Protein AF-A0A3R6X4M2-F1 (afdb_monomer)

pLDDT: mean 73.92, std 13.56, range [37.41, 92.0]

Solvent-accessible surface area (backbone atoms only — not comparable to full-atom values): 15164 Å² total; per-residue (Å²): 137,68,66,73,56,53,58,50,52,49,52,46,51,50,44,23,50,54,51,33,50,50,60,32,64,23,65,35,84,37,98,86,75,46,86,42,27,48,46,57,49,64,73,72,51,51,51,75,58,37,54,76,55,44,67,79,44,13,42,59,46,51,60,55,40,58,63,68,33,65,66,47,49,34,45,44,35,41,65,44,25,51,63,44,48,51,55,46,40,56,55,73,70,41,101,51,70,54,88,79,46,57,76,66,56,39,51,51,53,51,51,50,51,52,51,50,33,52,50,49,33,50,47,38,52,46,52,21,51,52,51,43,49,51,59,46,60,73,49,33,46,62,58,29,92,90,74,81,40,75,47,65,71,67,61,56,52,53,53,50,50,51,44,50,49,34,44,42,52,42,49,50,41,44,32,51,52,24,52,52,41,28,72,73,69,73,34,66,66,60,15,37,48,48,57,21,48,52,37,43,50,46,51,50,55,47,54,53,48,55,55,51,46,46,71,73,58,46,93,65,79,68,74,79,71,62,66,67,52,69,74,27,62,60,48,54,46,54,61,40,71,68,41,22,72,63,68,73,46,58,54,68,59,52,52,53,53,50,50,53,52,40,53,51,48,54,50,49,50,54,55,42,63,57,48,67,73,75,110

Nearest PDB structures (foldseek):
  7o0y-assembly1_E  TM=5.246E-01  e=3.239E-02  Stutzerimonas stutzeri ATCC 14405 = CCUG 16156
  7o17-assembly1_E  TM=6.533E-01  e=1.187E-01  Stutzerimonas stutzeri ATCC 14405 = CCUG 16156
  8wd6-assembly1_B  TM=4.009E-01  e=1.456E+00  Arabidopsis thaliana

Foldseek 3Di:
DPPVVVVLVVLLVVLLVVLLVLLQQQWAQDPVRDTGGNVVCLVPDFLVVLVVVAPSQALVVSLVSSLVSLVNLLCLLVSLAQVLLVLCLCPPVDPDDLLPDDLVSNLVVLVVSLCVSLVSNLSSLLVSLVVSSVSSPVGHAQADPPPRDRDDVVVVVVSSVVLSLLSSLLSLVSNLQLLVQCVVPVDNVCSRNVSSVLLNVLVVVVVVVVVVQCVPPPPDDDLPVCPSNLVRSSNSSVDDVVNCVNNVDDNVVVSVVSVVVSVVSSVVSSVVSSVVSVD

Structure (mmCIF, N/CA/C/O backbone):
data_AF-A0A3R6X4M2-F1
#
_entry.id   AF-A0A3R6X4M2-F1
#
loop_
_atom_site.group_PDB
_atom_site.id
_atom_site.type_symbol
_atom_site.label_atom_id
_atom_site.label_alt_id
_atom_site.label_comp_id
_atom_site.label_asym_id
_atom_site.label_entity_id
_atom_site.label_seq_id
_atom_site.pdbx_PDB_ins_code
_atom_site.Cartn_x
_atom_site.Cartn_y
_atom_site.Cartn_z
_atom_site.occupancy
_atom_site.B_iso_or_equiv
_atom_site.auth_seq_id
_atom_site.auth_comp_id
_atom_site.auth_asym_id
_atom_site.auth_atom_id
_atom_site.pdbx_PDB_model_num
ATOM 1 N N . MET A 1 1 ? 2.946 -12.072 29.903 1.00 40.88 1 MET A N 1
ATOM 2 C CA . MET A 1 1 ? 3.132 -10.900 29.010 1.00 40.88 1 MET A CA 1
ATOM 3 C C . MET A 1 1 ? 4.163 -11.068 27.870 1.00 40.88 1 MET A C 1
ATOM 5 O O . MET A 1 1 ? 4.306 -10.125 27.111 1.00 40.88 1 MET A O 1
ATOM 9 N N . LYS A 1 2 ? 4.823 -12.225 27.642 1.00 46.41 2 LYS A N 1
ATOM 10 C CA . LYS A 1 2 ? 5.797 -12.388 26.524 1.00 46.41 2 LYS A CA 1
ATOM 11 C C . LYS A 1 2 ? 5.253 -13.035 25.229 1.00 46.41 2 LYS A C 1
ATOM 13 O O . LYS A 1 2 ? 5.782 -12.756 24.164 1.00 46.41 2 LYS A O 1
ATOM 18 N N . LYS A 1 3 ? 4.182 -13.840 25.292 1.00 45.72 3 LYS A N 1
ATOM 19 C CA . LYS A 1 3 ? 3.651 -14.602 24.134 1.00 45.72 3 LYS A CA 1
ATOM 20 C C . LYS A 1 3 ? 2.986 -13.725 23.058 1.00 45.72 3 LYS A C 1
ATOM 22 O O . LYS A 1 3 ? 3.302 -13.858 21.884 1.00 45.72 3 LYS A O 1
ATOM 27 N N . ILE A 1 4 ? 2.177 -12.749 23.485 1.00 50.34 4 ILE A N 1
ATOM 28 C CA . ILE A 1 4 ? 1.448 -11.816 22.600 1.00 50.34 4 ILE A CA 1
ATOM 29 C C . ILE A 1 4 ? 2.399 -10.981 21.726 1.00 50.34 4 ILE A C 1
ATOM 31 O O . ILE A 1 4 ? 2.019 -10.557 20.643 1.00 50.34 4 ILE A O 1
ATOM 35 N N . ASN A 1 5 ? 3.638 -10.730 22.164 1.00 66.06 5 ASN A N 1
ATOM 36 C CA . ASN A 1 5 ? 4.578 -9.932 21.372 1.00 66.06 5 ASN A CA 1
ATOM 37 C C . ASN A 1 5 ? 5.186 -10.742 20.215 1.00 66.06 5 ASN A C 1
ATOM 39 O O . ASN A 1 5 ? 5.396 -10.202 19.139 1.00 66.06 5 ASN A O 1
ATOM 43 N N . ILE A 1 6 ? 5.400 -12.047 20.415 1.00 74.38 6 ILE A N 1
ATOM 44 C CA . ILE A 1 6 ? 6.006 -12.934 19.413 1.00 74.38 6 ILE A CA 1
ATOM 45 C C . ILE A 1 6 ? 5.049 -13.155 18.237 1.00 74.38 6 ILE A C 1
ATOM 47 O O . ILE A 1 6 ? 5.461 -13.033 17.089 1.00 74.38 6 ILE A O 1
ATOM 51 N N . GLU A 1 7 ? 3.768 -13.411 18.509 1.00 71.62 7 GLU A N 1
ATOM 52 C CA . GLU A 1 7 ? 2.746 -13.616 17.469 1.00 71.62 7 GLU A CA 1
ATOM 53 C C . GLU A 1 7 ? 2.553 -12.361 16.606 1.00 71.62 7 GLU A C 1
ATOM 55 O O . GLU A 1 7 ? 2.474 -12.446 15.381 1.00 71.62 7 GLU A O 1
ATOM 60 N N . LYS A 1 8 ? 2.567 -11.177 17.230 1.00 75.19 8 LYS A N 1
ATOM 61 C CA . LYS A 1 8 ? 2.500 -9.890 16.524 1.00 75.19 8 LYS A CA 1
ATOM 62 C C . LYS A 1 8 ? 3.709 -9.667 15.629 1.00 75.19 8 LYS A C 1
ATOM 64 O O . LYS A 1 8 ? 3.543 -9.326 14.462 1.00 75.19 8 LYS A O 1
ATOM 69 N N . THR A 1 9 ? 4.914 -9.870 16.157 1.00 81.06 9 THR A N 1
ATOM 70 C CA . THR A 1 9 ? 6.148 -9.740 15.375 1.00 81.06 9 THR A CA 1
ATOM 71 C C . THR A 1 9 ? 6.173 -10.736 14.219 1.00 81.06 9 THR A C 1
ATOM 73 O O . THR A 1 9 ? 6.523 -10.355 13.107 1.00 81.06 9 THR A O 1
ATOM 76 N N . LEU A 1 10 ? 5.738 -11.977 14.441 1.00 85.00 10 LEU A N 1
ATOM 77 C CA . LEU A 1 10 ? 5.653 -12.989 13.391 1.00 85.00 10 LEU A CA 1
ATOM 78 C C . LEU A 1 10 ? 4.684 -12.568 12.277 1.00 85.00 10 LEU A C 1
ATOM 80 O O . LEU A 1 10 ? 5.036 -12.647 11.106 1.00 85.00 10 LEU A O 1
ATOM 84 N N . MET A 1 11 ? 3.500 -12.062 12.627 1.00 82.12 11 MET A N 1
ATOM 85 C CA . MET A 1 11 ? 2.530 -11.574 11.642 1.00 82.12 11 MET A CA 1
ATOM 86 C C . MET A 1 11 ? 3.041 -10.353 10.872 1.00 82.12 11 MET A C 1
ATOM 88 O O . MET A 1 11 ? 2.787 -10.244 9.679 1.00 82.12 11 MET A O 1
ATOM 92 N N . ILE A 1 12 ? 3.790 -9.451 11.516 1.00 85.25 12 ILE A N 1
ATOM 93 C CA . ILE A 1 12 ? 4.485 -8.355 10.820 1.00 85.25 12 ILE A CA 1
ATOM 94 C C . ILE A 1 12 ? 5.478 -8.928 9.802 1.00 85.25 12 ILE A C 1
ATOM 96 O O . ILE A 1 12 ? 5.454 -8.524 8.645 1.00 85.25 12 ILE A O 1
ATOM 100 N N . LEU A 1 13 ? 6.321 -9.883 10.206 1.00 88.19 13 LEU A N 1
ATOM 101 C CA . LEU A 1 13 ? 7.341 -10.472 9.333 1.00 88.19 13 LEU A CA 1
ATOM 102 C C . LEU A 1 13 ? 6.736 -11.232 8.149 1.00 88.19 13 LEU A C 1
ATOM 104 O O . LEU A 1 13 ? 7.224 -11.090 7.032 1.00 88.19 13 LEU A O 1
ATOM 108 N N . ILE A 1 14 ? 5.664 -11.997 8.370 1.00 89.00 14 ILE A N 1
ATOM 109 C CA . ILE A 1 14 ? 4.952 -12.709 7.299 1.00 89.00 14 ILE A CA 1
ATOM 110 C C . ILE A 1 14 ? 4.330 -11.710 6.320 1.00 89.00 14 ILE A C 1
ATOM 112 O O . ILE A 1 14 ? 4.485 -11.879 5.113 1.00 89.00 14 ILE A O 1
ATOM 116 N N . SER A 1 15 ? 3.683 -10.650 6.816 1.00 89.31 15 SER A N 1
ATOM 117 C CA . SER A 1 15 ? 3.126 -9.592 5.965 1.00 89.31 15 SER A CA 1
ATOM 118 C C . SER A 1 15 ? 4.209 -8.881 5.158 1.00 89.31 15 SER A C 1
ATOM 120 O O . SER A 1 15 ? 4.014 -8.641 3.970 1.00 89.31 15 SER A O 1
ATOM 122 N N . ILE A 1 16 ? 5.364 -8.601 5.772 1.00 89.56 16 ILE A N 1
ATOM 123 C CA . ILE A 1 16 ? 6.515 -8.008 5.084 1.00 89.56 16 ILE A CA 1
ATOM 124 C C . ILE A 1 16 ? 7.030 -8.940 3.986 1.00 89.56 16 ILE A C 1
ATOM 126 O O . ILE A 1 16 ? 7.215 -8.513 2.850 1.00 89.56 16 ILE A O 1
ATOM 130 N N . ALA A 1 17 ? 7.229 -10.223 4.297 1.00 90.12 17 ALA A N 1
ATOM 131 C CA . ALA A 1 17 ? 7.697 -11.202 3.324 1.00 90.12 17 ALA A CA 1
ATOM 132 C C . ALA A 1 17 ? 6.710 -11.353 2.159 1.00 90.12 17 ALA A C 1
ATOM 134 O O . ALA A 1 17 ? 7.123 -11.314 1.004 1.00 90.12 17 ALA A O 1
ATOM 135 N N . ALA A 1 18 ? 5.409 -11.459 2.445 1.00 88.56 18 ALA A N 1
ATOM 136 C CA . ALA A 1 18 ? 4.369 -11.536 1.424 1.00 88.56 18 ALA A CA 1
ATOM 137 C C . ALA A 1 18 ? 4.367 -10.292 0.526 1.00 88.56 18 ALA A C 1
ATOM 139 O O . ALA A 1 18 ? 4.328 -10.418 -0.695 1.00 88.56 18 ALA A O 1
ATOM 140 N N . TYR A 1 19 ? 4.478 -9.102 1.119 1.00 87.06 19 TYR A N 1
ATOM 141 C CA . TYR A 1 19 ? 4.562 -7.845 0.383 1.00 87.06 19 TYR A CA 1
ATOM 142 C C . TYR A 1 19 ? 5.779 -7.836 -0.549 1.00 87.06 19 TYR A C 1
ATOM 144 O O . TYR A 1 19 ? 5.630 -7.608 -1.749 1.00 87.06 19 TYR A O 1
ATOM 152 N N . VAL A 1 20 ? 6.978 -8.114 -0.025 1.00 86.94 20 VAL A N 1
ATOM 153 C CA . VAL A 1 20 ? 8.217 -8.135 -0.820 1.00 86.94 20 VAL A CA 1
ATOM 154 C C . VAL A 1 20 ? 8.106 -9.145 -1.961 1.00 86.94 20 VAL A C 1
ATOM 156 O O . VAL A 1 20 ? 8.427 -8.817 -3.099 1.00 86.94 20 VAL A O 1
ATOM 159 N N . VAL A 1 21 ? 7.597 -10.347 -1.685 1.00 87.75 21 VAL A N 1
ATOM 160 C CA . VAL A 1 21 ? 7.386 -11.387 -2.698 1.00 87.75 21 VAL A CA 1
ATOM 161 C C . VAL A 1 21 ? 6.458 -10.893 -3.808 1.00 87.75 21 VAL A C 1
ATOM 163 O O . VAL A 1 21 ? 6.789 -11.053 -4.980 1.00 87.75 21 VAL A O 1
ATOM 166 N N . LEU A 1 22 ? 5.344 -10.235 -3.481 1.00 84.81 22 LEU A N 1
ATOM 167 C CA . LEU A 1 22 ? 4.438 -9.682 -4.493 1.00 84.81 22 LEU A CA 1
ATOM 168 C C . LEU A 1 22 ? 5.115 -8.644 -5.388 1.00 84.81 22 LEU A C 1
ATOM 170 O O . LEU A 1 22 ? 4.905 -8.669 -6.600 1.00 84.81 22 LEU A O 1
ATOM 174 N N . CYS A 1 23 ? 5.956 -7.781 -4.819 1.00 79.94 23 CYS A N 1
ATOM 175 C CA . CYS A 1 23 ? 6.752 -6.845 -5.609 1.00 79.94 23 CYS A CA 1
ATOM 176 C C . CYS A 1 23 ? 7.737 -7.585 -6.530 1.00 79.94 23 CYS A C 1
ATOM 178 O O . CYS A 1 23 ? 7.887 -7.219 -7.691 1.00 79.94 23 CYS A O 1
ATOM 180 N N . LEU A 1 24 ? 8.364 -8.671 -6.069 1.00 83.19 24 LEU A N 1
ATOM 181 C CA . LEU A 1 24 ? 9.287 -9.471 -6.886 1.00 83.19 24 LEU A CA 1
ATOM 182 C C . LEU A 1 24 ? 8.587 -10.229 -8.029 1.00 83.19 24 LEU A C 1
ATOM 184 O O . LEU A 1 24 ? 9.187 -10.449 -9.080 1.00 83.19 24 LEU A O 1
ATOM 188 N N . PHE A 1 25 ? 7.317 -10.602 -7.872 1.00 82.50 25 PHE A N 1
ATOM 189 C CA . PHE A 1 25 ? 6.514 -11.219 -8.937 1.00 82.50 25 PHE A CA 1
ATOM 190 C C . PHE A 1 25 ? 5.909 -10.211 -9.924 1.00 82.50 25 PHE A C 1
ATOM 192 O O . PHE A 1 25 ? 5.158 -10.607 -10.817 1.00 82.50 25 PHE A O 1
ATOM 199 N N . SER A 1 26 ? 6.242 -8.924 -9.798 1.00 77.50 26 SER A N 1
ATOM 200 C CA . SER A 1 26 ? 5.811 -7.910 -10.755 1.00 77.50 26 SER A CA 1
ATOM 201 C C . SER A 1 26 ? 6.247 -8.258 -12.175 1.00 77.50 26 SER A C 1
ATOM 203 O O . SER A 1 26 ? 7.390 -8.700 -12.354 1.00 77.50 26 SER A O 1
ATOM 205 N N . PRO A 1 27 ? 5.374 -8.035 -13.178 1.00 75.94 27 PRO A N 1
ATOM 206 C CA . PRO A 1 27 ? 5.753 -8.182 -14.571 1.00 75.94 27 PRO A CA 1
ATOM 207 C C . PRO A 1 27 ? 6.923 -7.255 -14.909 1.00 75.94 27 PRO A C 1
ATOM 209 O O . PRO A 1 27 ? 7.003 -6.131 -14.415 1.00 75.94 27 PRO A O 1
ATOM 212 N N . MET A 1 28 ? 7.821 -7.755 -15.750 1.00 76.94 28 MET A N 1
ATOM 213 C CA . MET A 1 28 ? 8.944 -7.016 -16.315 1.00 76.94 28 MET A CA 1
ATOM 214 C C . MET A 1 28 ? 9.175 -7.514 -17.743 1.00 76.94 28 MET A C 1
ATOM 216 O O . MET A 1 28 ? 9.048 -8.713 -18.007 1.00 76.94 28 MET A O 1
ATOM 220 N N . GLU A 1 29 ? 9.489 -6.615 -18.669 1.00 73.75 29 GLU A N 1
ATOM 221 C CA . GLU A 1 29 ? 9.864 -7.009 -20.029 1.00 73.75 29 GLU A CA 1
ATOM 222 C C . GLU A 1 29 ? 11.239 -7.684 -20.019 1.00 73.75 29 GLU A C 1
ATOM 224 O O . GLU A 1 29 ? 12.179 -7.182 -19.407 1.00 73.75 29 GLU A O 1
ATOM 229 N N . MET A 1 30 ? 11.336 -8.851 -20.659 1.00 72.19 30 MET A N 1
ATOM 230 C CA . MET A 1 30 ? 12.576 -9.618 -20.804 1.00 72.19 30 MET A CA 1
ATOM 231 C C . MET A 1 30 ? 13.333 -9.201 -22.071 1.00 72.19 30 MET A C 1
ATOM 233 O O . MET A 1 30 ? 12.715 -8.706 -23.013 1.00 72.19 30 MET A O 1
ATOM 237 N N . PRO A 1 31 ? 14.651 -9.478 -22.188 1.00 65.62 31 PRO A N 1
ATOM 238 C CA . PRO A 1 31 ? 15.421 -9.093 -23.373 1.00 65.62 31 PRO A CA 1
ATOM 239 C C . PRO A 1 31 ? 14.951 -9.835 -24.634 1.00 65.62 31 PRO A C 1
ATOM 241 O O . PRO A 1 31 ? 15.199 -9.389 -25.746 1.00 65.62 31 PRO A O 1
ATOM 244 N N . SER A 1 32 ? 14.266 -10.972 -24.462 1.00 63.19 32 SER A N 1
ATOM 245 C CA . SER A 1 32 ? 13.641 -11.739 -25.542 1.00 63.19 32 SER A CA 1
ATOM 246 C C . SER A 1 32 ? 12.355 -11.105 -26.087 1.00 63.19 32 SER A C 1
ATOM 248 O O . SER A 1 32 ? 11.804 -11.618 -27.055 1.00 63.19 32 SER A O 1
ATOM 250 N N . GLY A 1 33 ? 11.857 -10.023 -25.473 1.00 64.44 33 GLY A N 1
ATOM 251 C CA . GLY A 1 33 ? 10.541 -9.441 -25.754 1.00 64.44 33 GLY A CA 1
ATOM 252 C C . GLY A 1 33 ? 9.383 -10.153 -25.042 1.00 64.44 33 GLY A C 1
ATOM 253 O O . GLY A 1 33 ? 8.236 -9.718 -25.143 1.00 64.44 33 GLY A O 1
ATOM 254 N N . ASP A 1 34 ? 9.664 -11.223 -24.292 1.00 70.25 34 ASP A N 1
ATOM 255 C CA . ASP A 1 34 ? 8.658 -11.928 -23.498 1.00 70.25 34 ASP A CA 1
ATOM 256 C C . ASP A 1 34 ? 8.327 -11.179 -22.201 1.00 70.25 34 ASP A C 1
ATOM 258 O O . ASP A 1 34 ? 9.149 -10.461 -21.627 1.00 70.25 34 ASP A O 1
ATOM 262 N N . LYS A 1 35 ? 7.122 -11.409 -21.669 1.00 69.50 35 LYS A N 1
ATOM 263 C CA . LYS A 1 35 ? 6.761 -10.950 -20.322 1.00 69.50 35 LYS A CA 1
ATOM 264 C C . LYS A 1 35 ? 7.355 -11.896 -19.284 1.00 69.50 35 LYS A C 1
ATOM 266 O O . LYS A 1 35 ? 6.929 -13.044 -19.174 1.00 69.50 35 LYS A O 1
ATOM 271 N N . GLY A 1 36 ? 8.319 -11.408 -18.515 1.00 76.75 36 GLY A N 1
ATOM 272 C CA . GLY A 1 36 ? 8.876 -12.091 -17.354 1.00 76.75 36 GLY A CA 1
ATOM 273 C C . GLY A 1 36 ? 8.471 -11.423 -16.044 1.00 76.75 36 GLY A C 1
ATOM 274 O O . GLY A 1 36 ? 7.513 -10.653 -15.991 1.00 76.75 36 GLY A O 1
ATOM 275 N N . THR A 1 37 ? 9.208 -11.721 -14.975 1.00 83.00 37 THR A N 1
ATOM 276 C CA . THR A 1 37 ? 9.055 -11.061 -13.671 1.00 83.00 37 THR A CA 1
ATOM 277 C C . THR A 1 37 ? 10.390 -10.540 -13.160 1.00 83.00 37 THR A C 1
ATOM 279 O O . THR A 1 37 ? 11.443 -11.058 -13.540 1.00 83.00 37 THR A O 1
ATOM 282 N N . ILE A 1 38 ? 10.355 -9.569 -12.244 1.00 82.44 38 ILE A N 1
ATOM 283 C CA . ILE A 1 38 ? 11.562 -9.064 -11.566 1.00 82.44 38 ILE A CA 1
ATOM 284 C C . ILE A 1 38 ? 12.339 -10.224 -10.918 1.00 82.44 38 ILE A C 1
ATOM 286 O O . ILE A 1 38 ? 13.557 -10.316 -11.059 1.00 82.44 38 ILE A O 1
ATOM 290 N N . MET A 1 39 ? 11.641 -11.162 -10.270 1.00 86.06 39 MET A N 1
ATOM 291 C CA . MET A 1 39 ? 12.237 -12.360 -9.674 1.00 86.06 39 MET A CA 1
ATOM 292 C C . MET A 1 39 ? 12.961 -13.230 -10.705 1.00 86.06 39 MET A C 1
ATOM 294 O O . MET A 1 39 ? 14.071 -13.695 -10.454 1.00 86.06 39 MET A O 1
ATOM 298 N N . ALA A 1 40 ? 12.367 -13.435 -11.882 1.00 85.69 40 ALA A N 1
ATOM 299 C CA . ALA A 1 40 ? 12.997 -14.221 -12.936 1.00 85.69 40 ALA A CA 1
ATOM 300 C C . ALA A 1 40 ? 14.300 -13.567 -13.426 1.00 85.69 40 ALA A C 1
ATOM 302 O O . ALA A 1 40 ? 15.285 -14.268 -13.649 1.00 85.69 40 ALA A O 1
ATOM 303 N N . VAL A 1 41 ? 14.340 -12.235 -13.525 1.00 83.69 41 VAL A N 1
ATOM 304 C CA . VAL A 1 41 ? 15.558 -11.487 -13.874 1.00 83.69 41 VAL A CA 1
ATOM 305 C C . VAL A 1 41 ? 16.613 -11.606 -12.769 1.00 83.69 41 VAL A C 1
ATOM 307 O O . VAL A 1 41 ? 17.769 -11.911 -13.064 1.00 83.69 41 VAL A O 1
ATOM 310 N N . LEU A 1 42 ? 16.211 -11.447 -11.501 1.00 84.50 42 LEU A N 1
ATOM 311 C CA . LEU A 1 42 ? 17.088 -11.592 -10.331 1.00 84.50 42 LEU A CA 1
ATOM 312 C C . LEU A 1 42 ? 17.766 -12.968 -10.268 1.00 84.50 42 LEU A C 1
ATOM 314 O O . LEU A 1 42 ? 18.946 -13.054 -9.917 1.00 84.50 42 LEU A O 1
ATOM 318 N N . CYS A 1 43 ? 17.020 -14.030 -10.586 1.00 85.88 43 CYS A N 1
ATOM 319 C CA . CYS A 1 43 ? 17.514 -15.405 -10.562 1.00 85.88 43 CYS A CA 1
ATOM 320 C C . CYS A 1 43 ? 18.354 -15.771 -11.791 1.00 85.88 43 CYS A C 1
ATOM 322 O O . CYS A 1 43 ? 19.242 -16.612 -11.673 1.00 85.88 43 CYS A O 1
ATOM 324 N N . LYS A 1 44 ? 18.065 -15.189 -12.962 1.00 85.12 44 LYS A N 1
ATOM 325 C CA . LYS A 1 44 ? 18.672 -15.603 -14.235 1.00 85.12 44 LYS A CA 1
ATOM 326 C C . LYS A 1 44 ? 19.985 -14.895 -14.547 1.00 85.12 44 LYS A C 1
ATOM 328 O O . LYS A 1 44 ? 20.876 -15.534 -15.094 1.00 85.12 44 LYS A O 1
ATOM 333 N N . TYR A 1 45 ? 20.097 -13.608 -14.225 1.00 84.19 45 TYR A N 1
ATOM 334 C CA . TYR A 1 45 ? 21.234 -12.792 -14.649 1.00 84.19 45 TYR A CA 1
ATOM 335 C C . TYR A 1 45 ? 22.090 -12.350 -13.471 1.00 84.19 45 TYR A C 1
ATOM 337 O O . TYR A 1 45 ? 21.593 -12.126 -12.367 1.00 84.19 45 TYR A O 1
ATOM 345 N N . ASN A 1 46 ? 23.390 -12.188 -13.692 1.00 82.62 46 ASN A N 1
ATOM 346 C CA . ASN A 1 46 ? 24.310 -11.580 -12.733 1.00 82.62 46 ASN A CA 1
ATOM 347 C C . ASN A 1 46 ? 24.438 -10.069 -12.935 1.00 82.62 46 ASN A C 1
ATOM 349 O O . ASN A 1 46 ? 24.174 -9.552 -14.013 1.00 82.62 46 ASN A O 1
ATOM 353 N N . LYS A 1 47 ? 24.869 -9.342 -11.895 1.00 80.12 47 LYS A N 1
ATOM 354 C CA . LYS A 1 47 ? 24.985 -7.873 -11.951 1.00 80.12 47 LYS A CA 1
ATOM 355 C C . LYS A 1 47 ? 25.880 -7.403 -13.105 1.00 80.12 47 LYS A C 1
ATOM 357 O O . LYS A 1 47 ? 25.546 -6.437 -13.774 1.00 80.12 47 LYS A O 1
ATOM 362 N N . SER A 1 48 ? 26.973 -8.120 -13.372 1.00 78.81 48 SER A N 1
ATOM 363 C CA . SER A 1 48 ? 27.868 -7.866 -14.508 1.00 78.81 48 SER A CA 1
ATOM 364 C C . SER A 1 48 ? 27.185 -8.030 -15.867 1.00 78.81 48 SER A C 1
ATOM 366 O O . SER A 1 48 ? 27.451 -7.256 -16.778 1.00 78.81 48 SER A O 1
ATOM 368 N N . GLU A 1 49 ? 26.290 -9.008 -16.002 1.00 81.31 49 GLU A N 1
ATOM 369 C CA . GLU A 1 49 ? 25.514 -9.230 -17.226 1.00 81.31 49 GLU A CA 1
ATOM 370 C C . GLU A 1 49 ? 24.447 -8.146 -17.392 1.00 81.31 49 GLU A C 1
ATOM 372 O O . GLU A 1 49 ? 24.270 -7.629 -18.488 1.00 81.31 49 GLU A O 1
ATOM 377 N N . LEU A 1 50 ? 23.791 -7.749 -16.294 1.00 79.56 50 LEU A N 1
ATOM 378 C CA . LEU A 1 50 ? 22.786 -6.682 -16.277 1.00 79.56 50 LEU A CA 1
ATOM 379 C C . LEU A 1 50 ? 23.364 -5.322 -16.690 1.00 79.56 50 LEU A C 1
ATOM 381 O O . LEU A 1 50 ? 22.689 -4.578 -17.391 1.00 79.56 50 LEU A O 1
ATOM 385 N N . ILE A 1 51 ? 24.622 -5.029 -16.340 1.00 77.50 51 ILE A N 1
ATOM 386 C CA . ILE A 1 51 ? 25.331 -3.831 -16.828 1.00 77.50 51 ILE A CA 1
ATOM 387 C C . ILE A 1 51 ? 25.426 -3.831 -18.361 1.00 77.50 51 ILE A C 1
ATOM 389 O O . ILE A 1 51 ? 25.283 -2.780 -18.980 1.00 77.50 51 ILE A O 1
ATOM 393 N N . GLY A 1 52 ? 25.613 -4.999 -18.984 1.0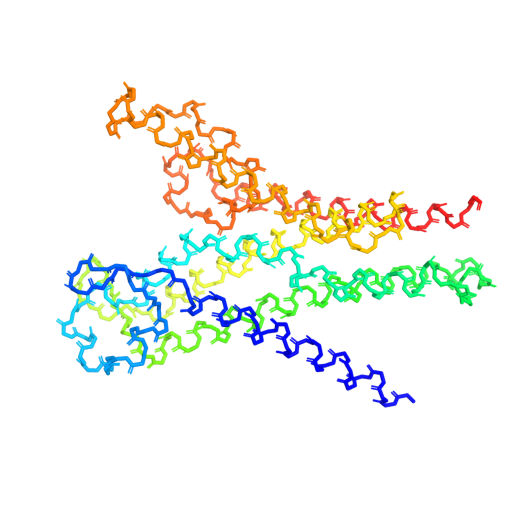0 72.50 52 GLY A N 1
ATOM 394 C CA . GLY A 1 52 ? 25.682 -5.133 -20.443 1.00 72.50 52 GLY A CA 1
ATOM 395 C C . GLY A 1 52 ? 24.371 -4.805 -21.163 1.00 72.50 52 GLY A C 1
ATOM 396 O O . GLY A 1 52 ? 24.400 -4.451 -22.338 1.00 72.50 52 GLY A O 1
ATOM 397 N N . TYR A 1 53 ? 23.237 -4.868 -20.461 1.00 75.62 53 TYR A N 1
ATOM 398 C CA . TYR A 1 53 ? 21.933 -4.448 -20.982 1.00 75.62 53 TYR A CA 1
ATOM 399 C C . TYR A 1 53 ? 21.618 -2.966 -20.704 1.00 75.62 53 TYR A C 1
ATOM 401 O O . TYR A 1 53 ? 20.545 -2.492 -21.080 1.00 75.62 53 TYR A O 1
ATOM 409 N N . GLY A 1 54 ? 22.542 -2.235 -20.069 1.00 71.31 54 GLY A N 1
ATOM 410 C CA . GLY A 1 54 ? 22.436 -0.799 -19.823 1.00 71.31 54 GLY A CA 1
ATOM 411 C C . GLY A 1 54 ? 21.164 -0.412 -19.069 1.00 71.31 54 GLY A C 1
ATOM 412 O O . GLY A 1 54 ? 20.790 -1.036 -18.073 1.00 71.31 54 GLY A O 1
ATOM 413 N N . ASP A 1 55 ? 20.488 0.620 -19.569 1.00 67.38 55 ASP A N 1
ATOM 414 C CA . ASP A 1 55 ? 19.343 1.246 -18.902 1.00 67.38 55 ASP A CA 1
ATOM 415 C C . ASP A 1 55 ? 18.137 0.315 -18.764 1.00 67.38 55 ASP A C 1
ATOM 417 O O . ASP A 1 55 ? 17.365 0.466 -17.824 1.00 67.38 55 ASP A O 1
ATOM 421 N N . PHE A 1 56 ? 18.004 -0.686 -19.639 1.00 72.19 56 PHE A N 1
ATOM 422 C CA . PHE A 1 56 ? 16.846 -1.587 -19.687 1.00 72.19 56 PHE A CA 1
ATOM 423 C C . PHE A 1 56 ? 16.652 -2.403 -18.398 1.00 72.19 56 PHE A C 1
ATOM 425 O O . PHE A 1 56 ? 15.531 -2.777 -18.057 1.00 72.19 56 PHE A O 1
ATOM 432 N N . TYR A 1 57 ? 17.738 -2.659 -17.663 1.00 76.94 57 TYR A N 1
ATOM 433 C CA . TYR A 1 57 ? 17.716 -3.328 -16.361 1.00 76.94 57 TYR A CA 1
ATOM 434 C C . TYR A 1 57 ? 18.366 -2.462 -15.288 1.00 76.94 57 TYR A C 1
ATOM 436 O O . TYR A 1 57 ? 19.157 -2.946 -14.483 1.00 76.94 57 TYR A O 1
ATOM 444 N N . SER A 1 58 ? 18.045 -1.172 -15.269 1.00 76.44 58 SER A N 1
ATOM 445 C CA . SER A 1 58 ? 18.479 -0.269 -14.207 1.00 76.44 58 SER A CA 1
ATOM 446 C C . SER A 1 58 ? 17.528 -0.295 -13.005 1.00 76.44 58 SER A C 1
ATOM 448 O O . SER A 1 58 ? 16.359 -0.682 -13.102 1.00 76.44 58 SER A O 1
ATOM 450 N N . VAL A 1 59 ? 18.015 0.174 -11.851 1.00 75.75 59 VAL A N 1
ATOM 451 C CA . VAL A 1 59 ? 17.148 0.463 -10.696 1.00 75.75 59 VAL A CA 1
ATOM 452 C C . VAL A 1 59 ? 16.025 1.421 -11.102 1.00 75.75 59 VAL A C 1
ATOM 454 O O . VAL A 1 59 ? 14.883 1.178 -10.728 1.00 75.75 59 VAL A O 1
ATOM 457 N N . GLY A 1 60 ? 16.313 2.446 -11.914 1.00 70.44 60 GLY A N 1
ATOM 458 C CA . GLY A 1 60 ? 15.309 3.380 -12.436 1.00 70.44 60 GLY A CA 1
ATOM 459 C C . GLY A 1 60 ? 14.160 2.673 -13.157 1.00 70.44 60 GLY A C 1
ATOM 460 O O . GLY A 1 60 ? 13.002 2.859 -12.796 1.00 70.44 60 GLY A O 1
ATOM 461 N N . THR A 1 61 ? 14.466 1.755 -14.071 1.00 71.81 61 THR A N 1
ATOM 462 C CA . THR A 1 61 ? 13.450 0.989 -14.813 1.00 71.81 61 THR A CA 1
ATOM 463 C C . THR A 1 61 ? 12.626 0.073 -13.919 1.00 71.81 61 THR A C 1
ATOM 465 O O . THR A 1 61 ? 11.449 -0.160 -14.182 1.00 71.81 61 THR A O 1
ATOM 468 N N . ILE A 1 62 ? 13.202 -0.439 -12.832 1.00 74.88 62 ILE A N 1
ATOM 469 C CA . ILE A 1 62 ? 12.458 -1.238 -11.849 1.00 74.88 62 ILE A CA 1
ATOM 470 C C . ILE A 1 62 ? 11.546 -0.359 -11.001 1.00 74.88 62 ILE A C 1
ATOM 472 O O . ILE A 1 62 ? 10.431 -0.770 -10.685 1.00 74.88 62 ILE A O 1
ATOM 476 N N . LEU A 1 63 ? 11.989 0.853 -10.661 1.00 70.38 63 LEU A N 1
ATOM 477 C CA . LEU A 1 63 ? 11.142 1.860 -10.023 1.00 70.38 63 LEU A CA 1
ATOM 478 C C . LEU A 1 63 ? 9.998 2.290 -10.947 1.00 70.38 63 LEU A C 1
ATOM 480 O O . LEU A 1 63 ? 8.888 2.510 -10.471 1.00 70.38 63 LEU A O 1
ATOM 484 N N . ASP A 1 64 ? 10.228 2.340 -12.255 1.00 64.44 64 ASP A N 1
ATOM 485 C CA . ASP A 1 64 ? 9.165 2.585 -13.227 1.00 64.44 64 ASP A CA 1
ATOM 486 C C . ASP A 1 64 ? 8.257 1.362 -13.402 1.00 64.44 64 ASP A C 1
ATOM 488 O O . ASP A 1 64 ? 7.039 1.507 -13.422 1.00 64.44 64 ASP A O 1
ATOM 492 N N . SER A 1 65 ? 8.806 0.146 -13.381 1.00 63.78 65 SER A N 1
ATOM 493 C CA . SER A 1 65 ? 8.029 -1.105 -13.398 1.00 63.78 65 SER A CA 1
ATOM 494 C C . SER A 1 65 ? 7.188 -1.287 -12.129 1.00 63.78 65 SER A C 1
ATOM 496 O O . SER A 1 65 ? 6.142 -1.934 -12.162 1.00 63.78 65 SER A O 1
ATOM 498 N N . PHE A 1 66 ? 7.595 -0.678 -11.007 1.00 63.47 66 PHE A N 1
ATOM 499 C CA . PHE A 1 66 ? 6.789 -0.593 -9.786 1.00 63.47 66 PHE A CA 1
ATOM 500 C C . PHE A 1 66 ? 5.417 0.044 -10.048 1.00 63.47 66 PHE A C 1
ATOM 502 O O . PHE A 1 66 ? 4.435 -0.315 -9.396 1.00 63.47 66 PHE A O 1
ATOM 509 N N . ARG A 1 67 ? 5.319 0.922 -11.054 1.00 57.19 67 ARG A N 1
ATOM 510 C CA . ARG A 1 67 ? 4.074 1.598 -11.436 1.00 57.19 67 ARG A CA 1
ATOM 511 C C . ARG A 1 67 ? 3.046 0.644 -12.050 1.00 57.19 67 ARG A C 1
ATOM 513 O O . ARG A 1 67 ? 1.846 0.853 -11.890 1.00 57.19 67 ARG A O 1
ATOM 520 N N . ASP A 1 68 ? 3.490 -0.445 -12.672 1.00 55.81 68 ASP A N 1
ATOM 521 C CA . ASP A 1 68 ? 2.622 -1.411 -13.357 1.00 55.81 68 ASP A CA 1
ATOM 522 C C . ASP A 1 68 ? 2.219 -2.612 -12.480 1.00 55.81 68 ASP A C 1
ATOM 524 O O . ASP A 1 68 ? 1.650 -3.600 -12.961 1.00 55.81 68 ASP A O 1
ATOM 528 N N . MET A 1 69 ? 2.466 -2.542 -11.166 1.00 65.31 69 MET A N 1
ATOM 529 C CA . MET A 1 69 ? 2.211 -3.635 -10.226 1.00 65.31 69 MET A CA 1
ATOM 530 C C . MET A 1 69 ? 0.711 -3.834 -9.927 1.00 65.31 69 MET A C 1
ATOM 532 O O . MET A 1 69 ? 0.188 -3.476 -8.872 1.00 65.31 69 MET A O 1
ATOM 536 N N . GLN A 1 70 ? -0.003 -4.493 -10.841 1.00 61.97 70 GLN A N 1
ATOM 537 C CA . GLN A 1 70 ? -1.443 -4.777 -10.715 1.00 61.97 70 GLN A CA 1
ATOM 538 C C . GLN A 1 70 ? -1.778 -5.594 -9.455 1.00 61.97 70 GLN A C 1
ATOM 540 O O . GLN A 1 70 ? -2.766 -5.334 -8.769 1.00 61.97 70 GLN A O 1
ATOM 545 N N . TRP A 1 71 ? -0.940 -6.582 -9.131 1.00 64.94 71 TRP A N 1
ATOM 546 C CA . TRP A 1 71 ? -1.133 -7.455 -7.969 1.00 64.94 71 TRP A CA 1
ATOM 547 C C . TRP A 1 71 ? -0.878 -6.741 -6.644 1.00 64.94 71 TRP A C 1
ATOM 549 O O . TRP A 1 71 ? -1.537 -7.044 -5.650 1.00 64.94 71 TRP A O 1
ATOM 559 N N . TYR A 1 72 ? 0.026 -5.760 -6.649 1.00 69.19 72 TYR A N 1
ATOM 560 C CA . TYR A 1 72 ? 0.325 -4.931 -5.490 1.00 69.19 72 TYR A CA 1
ATOM 561 C C . TYR A 1 72 ? -0.909 -4.134 -5.066 1.00 69.19 72 TYR A C 1
ATOM 563 O O . TYR A 1 72 ? -1.358 -4.245 -3.932 1.00 69.19 72 TYR A O 1
ATOM 571 N N . VAL A 1 73 ? -1.534 -3.435 -6.010 1.00 68.12 73 VAL A N 1
ATOM 572 C CA . VAL A 1 73 ? -2.753 -2.647 -5.785 1.00 68.12 73 VAL A CA 1
ATOM 573 C C . VAL A 1 73 ? -3.905 -3.484 -5.219 1.00 68.12 73 VAL A C 1
ATOM 575 O O . VAL A 1 73 ? -4.670 -3.012 -4.380 1.00 68.12 73 VAL A O 1
ATOM 578 N N . VAL A 1 74 ? -4.053 -4.721 -5.695 1.00 73.31 74 VAL A N 1
ATOM 579 C CA . VAL A 1 74 ? -5.173 -5.594 -5.321 1.00 73.31 74 VAL A CA 1
ATOM 580 C C . VAL A 1 74 ? -4.961 -6.225 -3.945 1.00 73.31 74 VAL A C 1
ATOM 582 O O . VAL A 1 74 ? -5.910 -6.342 -3.174 1.00 73.31 74 VAL A O 1
ATOM 585 N N . LEU A 1 75 ? -3.733 -6.626 -3.617 1.00 79.69 75 LEU A N 1
ATOM 586 C CA . LEU A 1 75 ? -3.430 -7.340 -2.372 1.00 79.69 75 LEU A CA 1
ATOM 587 C C . LEU A 1 75 ? -2.978 -6.416 -1.236 1.00 79.69 75 LEU A C 1
ATOM 589 O O . LEU A 1 75 ? -3.055 -6.811 -0.072 1.00 79.69 75 LEU A O 1
ATOM 593 N N . LEU A 1 76 ? -2.583 -5.176 -1.542 1.00 82.31 76 LEU A N 1
ATOM 594 C CA . LEU A 1 76 ? -2.229 -4.160 -0.552 1.00 82.31 76 LEU A CA 1
ATOM 595 C C . LEU A 1 76 ? -3.319 -3.968 0.518 1.00 82.31 76 LEU A C 1
ATOM 597 O O . LEU A 1 76 ? -2.972 -4.058 1.698 1.00 82.31 76 LEU A O 1
ATOM 601 N N . PRO A 1 77 ? -4.618 -3.785 0.178 1.00 83.75 77 PRO A N 1
ATOM 602 C CA . PRO A 1 77 ? -5.669 -3.659 1.181 1.00 83.75 77 PRO A CA 1
ATOM 603 C C . PRO A 1 77 ? -5.703 -4.844 2.144 1.00 83.75 77 PRO A C 1
ATOM 605 O O . PRO A 1 77 ? -5.898 -4.646 3.338 1.00 83.75 77 PRO A O 1
ATOM 608 N N . VAL A 1 78 ? -5.465 -6.065 1.659 1.00 87.75 78 VAL A N 1
ATOM 609 C CA . VAL A 1 78 ? -5.460 -7.272 2.492 1.00 87.75 78 VAL A CA 1
ATOM 610 C C . VAL A 1 78 ? -4.287 -7.243 3.466 1.00 87.75 78 VAL A C 1
ATOM 612 O O . VAL A 1 78 ? -4.490 -7.362 4.672 1.00 87.75 78 VAL A O 1
ATOM 615 N N . ILE A 1 79 ? -3.072 -7.021 2.963 1.00 87.25 79 ILE A N 1
ATOM 616 C CA . ILE A 1 79 ? -1.845 -7.044 3.774 1.00 87.25 79 ILE A CA 1
ATOM 617 C C . ILE A 1 79 ? -1.882 -5.972 4.867 1.00 87.25 79 ILE A C 1
ATOM 619 O O . ILE A 1 79 ? -1.518 -6.241 6.013 1.00 87.25 79 ILE A O 1
ATOM 623 N N . VAL A 1 80 ? -2.347 -4.765 4.533 1.00 87.19 80 VAL A N 1
ATOM 624 C CA . VAL A 1 80 ? -2.334 -3.638 5.474 1.00 87.19 80 VAL A CA 1
ATOM 625 C C . VAL A 1 80 ? -3.504 -3.649 6.456 1.00 87.19 80 VAL A C 1
ATOM 627 O O . VAL A 1 80 ? -3.364 -3.126 7.558 1.00 87.19 80 VAL A O 1
ATOM 630 N N . SER A 1 81 ? -4.643 -4.258 6.108 1.00 87.94 81 SER A N 1
ATOM 631 C CA . SER A 1 81 ? -5.841 -4.241 6.961 1.00 87.94 81 SER A CA 1
ATOM 632 C C . SER A 1 81 ? -6.043 -5.509 7.790 1.00 87.94 81 SER A C 1
ATOM 634 O O . SER A 1 81 ? -6.632 -5.416 8.865 1.00 87.94 81 SER A O 1
ATOM 636 N N . LEU A 1 82 ? -5.532 -6.671 7.365 1.00 88.00 82 LEU A N 1
ATOM 637 C CA . LEU A 1 82 ? -5.850 -7.967 7.979 1.00 88.00 82 LEU A CA 1
ATOM 638 C C . LEU A 1 82 ? -5.635 -7.980 9.497 1.00 88.00 82 LEU A C 1
ATOM 640 O O . LEU A 1 82 ? -6.574 -8.206 10.262 1.00 88.00 82 LEU A O 1
ATOM 644 N N . TYR A 1 83 ? -4.413 -7.701 9.951 1.00 87.25 83 TYR A N 1
ATOM 645 C CA . TYR A 1 83 ? -4.111 -7.717 11.380 1.00 87.25 83 TYR A CA 1
ATOM 646 C C . TYR A 1 83 ? -4.815 -6.592 12.160 1.00 87.25 83 TYR 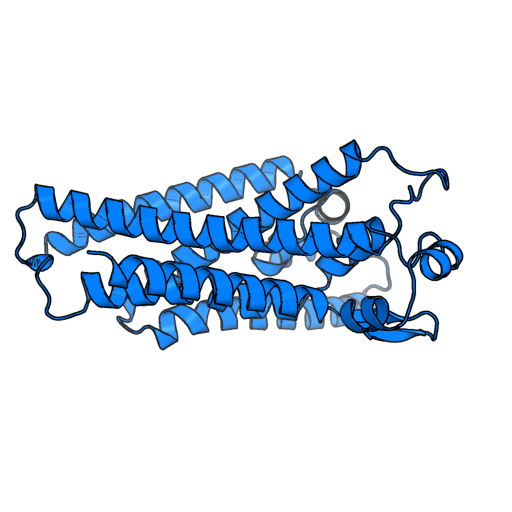A C 1
ATOM 648 O O . TYR A 1 83 ? -5.434 -6.900 13.182 1.00 87.25 83 TYR A O 1
ATOM 656 N N . PRO A 1 84 ? -4.799 -5.318 11.715 1.00 87.81 84 PRO A N 1
ATOM 657 C CA . PRO A 1 84 ? -5.565 -4.259 12.371 1.00 87.81 84 PRO A CA 1
ATOM 658 C C . PRO A 1 84 ? -7.056 -4.570 12.541 1.00 87.81 84 PRO A C 1
ATOM 660 O O . PRO A 1 84 ? -7.628 -4.280 13.591 1.00 87.81 84 PRO A O 1
ATOM 663 N N . ILE A 1 85 ? -7.686 -5.188 11.539 1.00 88.06 85 ILE A N 1
ATOM 664 C CA . ILE A 1 85 ? -9.108 -5.541 11.569 1.00 88.06 85 ILE A CA 1
ATOM 665 C C . ILE A 1 85 ? -9.367 -6.701 12.534 1.00 88.06 85 ILE A C 1
ATOM 667 O O . ILE A 1 85 ? -10.322 -6.633 13.308 1.00 88.06 85 ILE A O 1
ATOM 671 N N . ILE A 1 86 ? -8.503 -7.721 12.566 1.00 84.81 86 ILE A N 1
ATOM 672 C CA . ILE A 1 86 ? -8.582 -8.806 13.561 1.00 84.81 86 ILE A CA 1
ATOM 673 C C . ILE A 1 86 ? -8.432 -8.243 14.980 1.00 84.81 86 ILE A C 1
ATOM 675 O O . ILE A 1 86 ? -9.268 -8.515 15.841 1.00 84.81 86 ILE A O 1
ATOM 679 N N . LEU A 1 87 ? -7.432 -7.385 15.206 1.00 82.31 87 LEU A N 1
ATOM 680 C CA . LEU A 1 87 ? -7.200 -6.723 16.492 1.00 82.31 87 LEU A CA 1
ATOM 681 C C . LEU A 1 87 ? -8.428 -5.918 16.944 1.00 82.31 87 LEU A C 1
ATOM 683 O O . LEU A 1 87 ? -8.792 -5.925 18.121 1.00 82.31 87 LEU A O 1
ATOM 687 N N . MET A 1 88 ? -9.074 -5.222 16.007 1.00 78.88 88 MET A N 1
ATOM 688 C CA . MET A 1 88 ? -10.301 -4.472 16.263 1.00 78.88 88 MET A CA 1
ATOM 689 C C . MET A 1 88 ? -11.490 -5.393 16.547 1.00 78.88 88 MET A C 1
ATOM 691 O O . MET A 1 88 ? -12.236 -5.128 17.490 1.00 78.88 88 MET A O 1
ATOM 695 N N . LYS A 1 89 ? -11.647 -6.497 15.803 1.00 80.56 89 LYS A N 1
ATOM 696 C CA . LYS A 1 89 ? -12.677 -7.514 16.063 1.00 80.56 89 LYS A CA 1
ATOM 697 C C . LYS A 1 89 ? -12.569 -8.038 17.489 1.00 80.56 89 LYS A C 1
ATOM 699 O O . LYS A 1 89 ? -13.543 -8.015 18.238 1.00 80.56 89 LYS A O 1
ATOM 704 N N . GLU A 1 90 ? -11.377 -8.481 17.870 1.00 76.38 90 GLU A N 1
ATOM 705 C CA . GLU A 1 90 ? -11.128 -9.066 19.183 1.00 76.38 90 GLU A CA 1
ATOM 706 C C . GLU A 1 90 ? -11.399 -8.066 20.305 1.00 76.38 90 GLU A C 1
ATOM 708 O O . GLU A 1 90 ? -12.025 -8.422 21.296 1.00 76.38 90 GLU A O 1
ATOM 713 N N . LYS A 1 91 ? -10.992 -6.802 20.158 1.00 74.94 91 LYS A N 1
ATOM 714 C CA . LYS A 1 91 ? -11.127 -5.812 21.238 1.00 74.94 91 LYS A CA 1
ATOM 715 C C . LYS A 1 91 ? -12.511 -5.165 21.345 1.00 74.94 91 LYS A C 1
ATOM 717 O O . LYS A 1 91 ? -12.891 -4.780 22.447 1.00 74.94 91 LYS A O 1
ATOM 722 N N . PHE A 1 92 ? -13.235 -5.007 20.234 1.00 69.88 92 PHE A N 1
ATOM 723 C CA . PHE A 1 92 ? -14.497 -4.250 20.190 1.00 69.88 92 PHE A CA 1
ATOM 724 C C . PHE A 1 92 ? -15.738 -5.093 19.900 1.00 69.88 92 PHE A C 1
ATOM 726 O O . PHE A 1 92 ? -16.840 -4.618 20.150 1.00 69.88 92 PHE A O 1
ATOM 733 N N . PHE A 1 93 ? -15.591 -6.310 19.378 1.00 69.44 93 PHE A N 1
ATOM 734 C CA . PHE A 1 93 ? -16.727 -7.152 18.984 1.00 69.44 93 PHE A CA 1
ATOM 735 C C . PHE A 1 93 ? -16.725 -8.530 19.653 1.00 69.44 93 PHE A C 1
ATOM 737 O O . PHE A 1 93 ? -17.713 -9.252 19.550 1.00 69.44 93 PHE A O 1
ATOM 744 N N . SER A 1 94 ? -15.658 -8.909 20.365 1.00 63.09 94 SER A N 1
ATOM 745 C CA . SER A 1 94 ? -15.719 -10.071 21.254 1.00 63.09 94 SER A CA 1
ATOM 746 C C . SER A 1 94 ? -16.422 -9.710 22.568 1.00 63.09 94 SER A C 1
ATOM 748 O O . SER A 1 94 ? -16.407 -8.556 22.997 1.00 63.09 94 SER A O 1
ATOM 750 N N . ASN A 1 95 ? -16.995 -10.707 23.250 1.00 52.41 95 ASN A N 1
ATOM 751 C CA . ASN A 1 95 ? -17.671 -10.580 24.552 1.00 52.41 95 ASN A CA 1
ATOM 752 C C . ASN A 1 95 ? -16.757 -10.103 25.716 1.00 52.41 95 ASN A C 1
ATOM 754 O O . ASN A 1 95 ? -17.097 -10.290 26.886 1.00 52.41 95 ASN A O 1
ATOM 758 N N . SER A 1 96 ? -15.583 -9.520 25.442 1.00 52.38 96 SER A N 1
ATOM 759 C CA . SER A 1 96 ? -14.538 -9.260 26.430 1.00 52.38 96 SER A CA 1
ATOM 760 C C . SER A 1 96 ? -14.427 -7.794 26.892 1.00 52.38 96 SER A C 1
ATOM 762 O O . SER A 1 96 ? -14.327 -6.843 26.122 1.00 52.38 96 SER A O 1
ATOM 764 N N . TYR A 1 97 ? -14.430 -7.668 28.224 1.00 47.47 97 TYR A N 1
ATOM 765 C CA . TYR A 1 97 ? -13.874 -6.659 29.142 1.00 47.47 97 TYR A CA 1
ATOM 766 C C . TYR A 1 97 ? -13.987 -5.147 28.842 1.00 47.47 97 TYR A C 1
ATOM 768 O O . TYR A 1 97 ? -14.405 -4.404 29.730 1.00 47.47 97 TYR A O 1
ATOM 776 N N . TYR A 1 98 ? -13.634 -4.644 27.654 1.00 52.81 98 TYR A N 1
ATOM 777 C CA . TYR A 1 98 ? -13.455 -3.197 27.426 1.00 52.81 98 TYR A CA 1
ATOM 778 C C . TYR A 1 98 ? -14.752 -2.382 27.453 1.00 52.81 98 TYR A C 1
ATOM 780 O O . TYR A 1 98 ? -14.730 -1.229 27.887 1.00 52.81 98 TYR A O 1
ATOM 788 N N . TYR A 1 99 ? -15.893 -2.981 27.102 1.00 51.78 99 TYR A N 1
ATOM 789 C CA . TYR A 1 99 ? -17.201 -2.333 27.271 1.00 51.78 99 TYR A CA 1
ATOM 790 C C . TYR A 1 99 ? -17.536 -2.027 28.739 1.00 51.78 99 TYR A C 1
ATOM 792 O O . TYR A 1 99 ? -18.284 -1.087 29.001 1.00 51.78 99 TYR A O 1
ATOM 800 N N . ARG A 1 100 ? -16.955 -2.772 29.693 1.00 53.28 100 ARG A N 1
ATOM 801 C CA . ARG A 1 100 ? -17.229 -2.650 31.136 1.00 53.28 100 ARG A CA 1
ATOM 802 C C . ARG A 1 100 ? -16.270 -1.708 31.881 1.00 53.28 100 ARG A C 1
ATOM 804 O O . ARG A 1 100 ? -16.408 -1.539 33.087 1.00 53.28 100 ARG A O 1
ATOM 811 N N . VAL A 1 101 ? -15.298 -1.097 31.198 1.00 62.19 101 VAL A N 1
ATOM 812 C CA . VAL A 1 101 ? -14.299 -0.200 31.813 1.00 62.19 101 VAL A CA 1
ATOM 813 C C . VAL A 1 101 ? -14.862 1.224 31.981 1.00 62.19 101 VAL A C 1
ATOM 815 O O . VAL A 1 101 ? -15.731 1.661 31.224 1.00 62.19 101 VAL A O 1
ATOM 818 N N . THR A 1 102 ? -14.355 1.981 32.961 1.00 66.69 102 THR A N 1
ATOM 819 C CA . THR A 1 102 ? -14.688 3.403 33.175 1.00 66.69 102 THR A CA 1
ATOM 820 C C . THR A 1 102 ? -14.533 4.245 31.897 1.00 66.69 102 THR A C 1
ATOM 822 O O . THR A 1 102 ? -13.811 3.893 30.960 1.00 66.69 102 THR A O 1
ATOM 825 N N . ARG A 1 103 ? -15.229 5.389 31.832 1.00 63.19 103 ARG A N 1
ATOM 826 C CA . ARG A 1 103 ? -15.262 6.281 30.653 1.00 63.19 103 ARG A CA 1
ATOM 827 C C . ARG A 1 103 ? -13.867 6.683 30.156 1.00 63.19 103 ARG A C 1
ATOM 829 O O . ARG A 1 103 ? -13.640 6.727 28.950 1.00 63.19 103 ARG A O 1
ATOM 836 N N . GLU A 1 104 ? -12.950 6.977 31.069 1.00 67.81 104 GLU A N 1
ATOM 837 C CA . GLU A 1 104 ? -11.578 7.372 30.734 1.00 67.81 104 GLU A CA 1
ATOM 838 C C . GLU A 1 104 ? -10.749 6.195 30.223 1.00 67.81 104 GLU A C 1
ATOM 840 O O . GLU A 1 104 ? -10.086 6.321 29.193 1.00 67.81 104 GLU A O 1
ATOM 845 N N . GLY A 1 105 ? -10.877 5.022 30.852 1.00 68.94 105 GLY A N 1
ATOM 846 C CA . GLY A 1 105 ? -10.232 3.806 30.363 1.00 68.94 105 GLY A CA 1
ATOM 847 C C . GLY A 1 105 ? -10.683 3.458 28.943 1.00 68.94 105 GLY A C 1
ATOM 848 O O . GLY A 1 105 ? -9.852 3.157 28.092 1.00 68.94 105 GLY A O 1
ATOM 849 N N . ARG A 1 106 ? -11.976 3.602 28.627 1.00 68.88 106 ARG A N 1
ATOM 850 C CA . ARG A 1 106 ? -12.502 3.346 27.272 1.00 68.88 106 ARG A CA 1
ATOM 851 C C . ARG A 1 106 ? -11.897 4.264 26.203 1.00 68.88 106 ARG A C 1
ATOM 853 O O . ARG A 1 106 ? -11.493 3.763 25.156 1.00 68.88 106 ARG A O 1
ATOM 860 N N . LYS A 1 107 ? -11.759 5.569 26.477 1.00 72.00 107 LYS A N 1
ATOM 861 C CA . LYS A 1 107 ? -11.080 6.521 25.568 1.00 72.00 107 LYS A CA 1
ATOM 862 C C . LYS A 1 107 ? -9.602 6.182 25.366 1.00 72.00 107 LYS A C 1
ATOM 864 O O . LYS A 1 107 ? -9.074 6.306 24.264 1.00 72.00 107 LYS A O 1
ATOM 869 N N . TYR A 1 108 ? -8.931 5.754 26.431 1.00 76.94 108 TYR A N 1
ATOM 870 C CA . TYR A 1 108 ? -7.533 5.346 26.359 1.00 76.94 108 TYR A CA 1
ATOM 871 C C . TYR A 1 108 ? -7.353 4.111 25.461 1.00 76.94 108 TYR A C 1
ATOM 873 O O . TYR A 1 108 ? -6.492 4.106 24.582 1.00 76.94 108 TYR A O 1
ATOM 881 N N . TYR A 1 109 ? -8.195 3.083 25.615 1.00 76.56 109 TYR A N 1
ATOM 882 C CA . TYR A 1 109 ? -8.087 1.849 24.827 1.00 76.56 109 TYR A CA 1
ATOM 883 C C . TYR A 1 109 ? -8.514 2.010 23.359 1.00 76.56 109 TYR A C 1
ATOM 885 O O . TYR A 1 109 ? -7.917 1.365 22.488 1.00 76.56 109 TYR A O 1
ATOM 893 N N . SER A 1 110 ? -9.483 2.886 23.063 1.00 76.06 110 SER A N 1
ATOM 894 C CA . SER A 1 110 ? -9.851 3.246 21.686 1.00 76.06 110 SER A CA 1
ATOM 895 C C . SER A 1 110 ? -8.710 3.958 20.965 1.00 76.06 110 SER A C 1
ATOM 897 O O . SER A 1 110 ? -8.303 3.518 19.889 1.00 76.06 110 SER A O 1
ATOM 899 N N . GLY A 1 111 ? -8.122 4.978 21.597 1.00 79.69 111 GLY A N 1
ATOM 900 C CA . GLY A 1 111 ? -6.948 5.676 21.074 1.00 79.69 111 GLY A CA 1
ATOM 901 C C . GLY A 1 111 ? -5.758 4.738 20.888 1.00 79.69 111 GLY A C 1
ATOM 902 O O . GLY A 1 111 ? -5.178 4.682 19.807 1.00 79.69 111 GLY A O 1
ATOM 903 N N . LYS A 1 112 ? -5.443 3.926 21.904 1.00 84.88 112 LYS A N 1
ATOM 904 C CA . LYS A 1 112 ? -4.338 2.962 21.848 1.00 84.88 112 LYS A CA 1
ATOM 905 C C . LYS A 1 112 ? -4.487 1.974 20.693 1.00 84.88 112 LYS A C 1
ATOM 907 O O . LYS A 1 112 ? -3.519 1.714 19.991 1.00 84.88 112 LYS A O 1
ATOM 912 N N . THR A 1 113 ? -5.684 1.433 20.476 1.00 84.06 113 THR A N 1
ATOM 913 C CA . THR A 1 113 ? -5.896 0.443 19.409 1.00 84.06 113 THR A CA 1
ATOM 914 C C . THR A 1 113 ? -5.801 1.069 18.021 1.00 84.06 113 THR A C 1
ATOM 916 O O . THR A 1 113 ? -5.21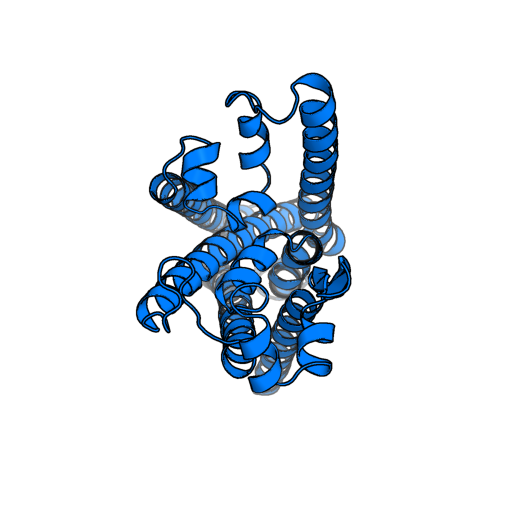5 0.462 17.129 1.00 84.06 113 THR A O 1
ATOM 919 N N . LEU A 1 114 ? -6.303 2.294 17.843 1.00 86.56 114 LEU A N 1
ATOM 920 C CA . LEU A 1 114 ? -6.157 3.018 16.581 1.00 86.56 114 LEU A CA 1
ATOM 921 C C . LEU A 1 114 ? -4.685 3.345 16.284 1.00 86.56 114 LEU A C 1
ATOM 923 O O . LEU A 1 114 ? -4.230 3.145 15.162 1.00 86.56 114 LEU A O 1
ATOM 927 N N . VAL A 1 115 ? -3.924 3.779 17.294 1.00 88.50 115 VAL A N 1
ATOM 928 C CA . VAL A 1 115 ? -2.477 4.017 17.166 1.00 88.50 115 VAL A CA 1
ATOM 929 C C . VAL A 1 115 ? -1.732 2.720 16.837 1.00 88.50 115 VAL A C 1
ATOM 931 O O . VAL A 1 115 ? -0.865 2.727 15.970 1.00 88.50 115 VAL A O 1
ATOM 934 N N . GLU A 1 116 ? -2.092 1.59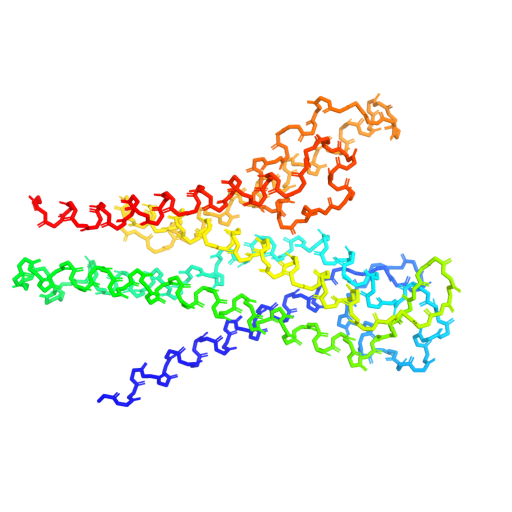7 17.466 1.00 88.44 116 GLU A N 1
ATOM 935 C CA . GLU A 1 116 ? -1.525 0.279 17.145 1.00 88.44 116 GLU A CA 1
ATOM 936 C C . GLU A 1 116 ? -1.819 -0.135 15.690 1.00 88.44 116 GLU A C 1
ATOM 938 O O . GLU A 1 116 ? -0.927 -0.635 15.008 1.00 88.44 116 GLU A O 1
ATOM 943 N N . ALA A 1 117 ? -3.038 0.100 15.196 1.00 89.12 117 ALA A N 1
ATOM 944 C CA . ALA A 1 117 ? -3.443 -0.211 13.822 1.00 89.12 117 ALA A CA 1
ATOM 945 C C . ALA A 1 117 ? -2.687 0.626 12.775 1.00 89.12 117 ALA A C 1
ATOM 947 O O . ALA A 1 117 ? -2.148 0.084 11.805 1.00 89.12 117 ALA A O 1
ATOM 948 N N . VAL A 1 118 ? -2.620 1.944 12.993 1.00 91.44 118 VAL A N 1
ATOM 949 C CA . VAL A 1 118 ? -1.877 2.878 12.134 1.00 91.44 118 VAL A CA 1
ATOM 950 C C . VAL A 1 118 ? -0.385 2.549 12.168 1.00 91.44 118 VAL A C 1
ATOM 952 O O . VAL A 1 118 ? 0.240 2.429 11.119 1.00 91.44 118 VAL A O 1
ATOM 955 N N . GLY A 1 119 ? 0.174 2.324 13.360 1.00 90.06 119 GLY A N 1
ATOM 956 C CA . GLY A 1 119 ? 1.580 1.968 13.539 1.00 90.06 119 GLY A CA 1
ATOM 957 C C . GLY A 1 119 ? 1.957 0.666 12.833 1.00 90.06 119 GLY A C 1
ATOM 958 O O . GLY A 1 119 ? 2.973 0.629 12.143 1.00 90.06 119 GLY A O 1
ATOM 959 N N . TYR A 1 120 ? 1.124 -0.375 12.941 1.00 90.19 120 TYR A N 1
ATOM 960 C CA . TYR A 1 120 ? 1.331 -1.634 12.217 1.00 90.19 120 TYR A CA 1
ATOM 961 C C . TYR A 1 120 ? 1.356 -1.415 10.702 1.00 90.19 120 TYR A C 1
ATOM 963 O O . TYR A 1 120 ? 2.287 -1.856 10.034 1.00 90.19 120 TYR A O 1
ATOM 971 N N . THR A 1 121 ? 0.362 -0.700 10.171 1.00 90.56 121 THR A N 1
ATOM 972 C CA . THR A 1 121 ? 0.225 -0.450 8.729 1.00 90.56 121 THR A CA 1
ATOM 973 C C . THR A 1 121 ? 1.433 0.298 8.174 1.00 90.56 121 THR A C 1
ATOM 975 O O . THR A 1 121 ? 2.032 -0.129 7.188 1.00 90.56 121 THR A O 1
ATOM 978 N N . THR A 1 122 ? 1.846 1.371 8.851 1.00 90.12 122 THR A N 1
ATOM 979 C CA . THR A 1 122 ? 3.017 2.166 8.466 1.00 90.12 122 THR A CA 1
ATOM 980 C C . THR A 1 122 ? 4.312 1.359 8.557 1.00 90.12 122 THR A C 1
ATOM 982 O O . THR A 1 122 ? 5.167 1.484 7.680 1.00 90.12 122 THR A O 1
ATOM 985 N N . ALA A 1 123 ? 4.469 0.525 9.592 1.00 89.38 123 ALA A N 1
ATOM 986 C CA . ALA A 1 123 ? 5.652 -0.312 9.763 1.00 89.38 123 ALA A CA 1
ATOM 987 C C . ALA A 1 123 ? 5.758 -1.373 8.661 1.00 89.38 123 ALA A C 1
ATOM 989 O O . ALA A 1 123 ? 6.803 -1.471 8.025 1.00 89.38 123 ALA A O 1
ATOM 990 N N . VAL A 1 124 ? 4.680 -2.122 8.400 1.00 89.81 124 VAL A N 1
ATOM 991 C CA . VAL A 1 124 ? 4.650 -3.139 7.339 1.00 89.81 124 VAL A CA 1
ATOM 992 C C . VAL A 1 124 ? 4.928 -2.500 5.982 1.00 89.81 124 VAL A C 1
ATOM 994 O O . VAL A 1 124 ? 5.807 -2.983 5.277 1.00 89.81 124 VAL A O 1
ATOM 997 N N . ASN A 1 125 ? 4.260 -1.396 5.631 1.00 88.69 125 ASN A N 1
ATOM 998 C CA . ASN A 1 125 ? 4.448 -0.750 4.329 1.00 88.69 125 ASN A CA 1
ATOM 999 C C . ASN A 1 125 ? 5.897 -0.275 4.121 1.00 88.69 125 ASN A C 1
ATOM 1001 O O . ASN A 1 125 ? 6.562 -0.687 3.171 1.00 88.69 125 ASN A O 1
ATOM 1005 N N . ASN A 1 126 ? 6.423 0.540 5.041 1.00 88.69 126 ASN A N 1
ATOM 1006 C CA . ASN A 1 126 ? 7.743 1.145 4.861 1.00 88.69 126 ASN A CA 1
ATOM 1007 C C . ASN A 1 126 ? 8.885 0.130 4.975 1.00 88.69 126 ASN A C 1
ATOM 1009 O O . ASN A 1 126 ? 9.814 0.187 4.175 1.00 88.69 126 ASN A O 1
ATOM 1013 N N . LEU A 1 127 ? 8.824 -0.822 5.917 1.00 90.06 127 LEU A N 1
ATOM 1014 C CA . LEU A 1 127 ? 9.863 -1.852 6.032 1.00 90.06 127 LEU A CA 1
ATOM 1015 C C . LEU A 1 127 ? 9.896 -2.755 4.796 1.00 90.06 127 LEU A C 1
ATOM 1017 O O . LEU A 1 127 ? 10.980 -3.070 4.314 1.00 90.06 127 LEU A O 1
ATOM 1021 N N . SER A 1 128 ? 8.732 -3.135 4.258 1.00 88.44 128 SER A N 1
ATOM 1022 C CA . SER A 1 128 ? 8.657 -3.972 3.052 1.00 88.44 128 SER A CA 1
ATOM 1023 C C . SER A 1 128 ? 9.251 -3.272 1.841 1.00 88.44 128 SER A C 1
ATOM 1025 O O . SER A 1 128 ? 10.052 -3.868 1.126 1.00 88.44 128 SER A O 1
ATOM 1027 N N . LEU A 1 129 ? 8.907 -2.000 1.632 1.00 86.19 129 LEU A N 1
ATOM 1028 C CA . LEU A 1 129 ? 9.450 -1.213 0.528 1.00 86.19 129 LEU A CA 1
ATOM 1029 C C . LEU A 1 129 ? 10.957 -1.019 0.669 1.00 86.19 129 LEU A C 1
ATOM 1031 O O . LEU A 1 129 ? 11.687 -1.252 -0.287 1.00 86.19 129 LEU A O 1
ATOM 1035 N N . ILE A 1 130 ? 11.441 -0.678 1.867 1.00 87.69 130 ILE A N 1
ATOM 1036 C CA . ILE A 1 130 ? 12.879 -0.539 2.128 1.00 87.69 130 ILE A CA 1
ATOM 1037 C C . ILE A 1 130 ? 13.624 -1.842 1.819 1.00 87.69 130 ILE A C 1
ATOM 1039 O O . ILE A 1 130 ? 14.640 -1.811 1.127 1.00 87.69 130 ILE A O 1
ATOM 1043 N N . LEU A 1 131 ? 13.111 -2.985 2.281 1.00 89.69 131 LEU A N 1
ATOM 1044 C CA . LEU A 1 131 ? 13.713 -4.292 2.012 1.00 89.69 131 LEU A CA 1
ATOM 1045 C C . LEU A 1 131 ? 13.684 -4.645 0.524 1.00 89.69 131 LEU A C 1
ATOM 1047 O O . LEU A 1 131 ? 14.698 -5.092 -0.007 1.00 89.69 131 LEU A O 1
ATOM 1051 N N . PHE A 1 132 ? 12.557 -4.413 -0.152 1.00 87.00 132 PHE A N 1
ATOM 1052 C CA . PHE A 1 132 ? 12.447 -4.595 -1.595 1.00 87.00 132 PHE A CA 1
ATOM 1053 C C . PHE A 1 132 ? 13.507 -3.765 -2.329 1.00 87.00 132 PHE A C 1
ATOM 1055 O O . PHE A 1 132 ? 14.285 -4.318 -3.101 1.00 87.00 132 PHE A O 1
ATOM 1062 N N . PHE A 1 133 ? 13.623 -2.471 -2.030 1.00 83.31 133 PHE A N 1
ATOM 1063 C CA . PHE A 1 133 ? 14.613 -1.607 -2.670 1.00 83.31 133 PHE A CA 1
ATOM 1064 C C . PHE A 1 133 ? 16.054 -2.014 -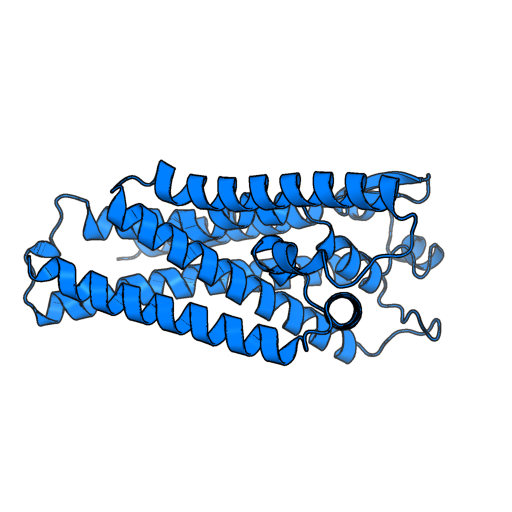2.364 1.00 83.31 133 PHE A C 1
ATOM 1066 O O . PHE A 1 133 ? 16.881 -1.975 -3.268 1.00 83.31 133 PHE A O 1
ATOM 1073 N N . ILE A 1 134 ? 16.366 -2.468 -1.145 1.00 86.50 134 ILE A N 1
ATOM 1074 C CA . ILE A 1 134 ? 17.693 -3.023 -0.836 1.00 86.50 134 ILE A CA 1
ATOM 1075 C C . ILE A 1 134 ? 17.995 -4.221 -1.748 1.00 86.50 134 ILE A C 1
ATOM 1077 O O . ILE A 1 134 ? 19.058 -4.253 -2.364 1.00 86.50 134 ILE A O 1
ATOM 1081 N N . ILE A 1 135 ? 17.059 -5.169 -1.882 1.00 87.12 135 ILE A N 1
ATOM 1082 C CA . ILE A 1 135 ? 17.225 -6.352 -2.747 1.00 87.12 135 ILE A CA 1
ATOM 1083 C C . ILE A 1 135 ? 17.490 -5.927 -4.196 1.00 87.12 135 ILE A C 1
ATOM 1085 O O . ILE A 1 135 ? 18.406 -6.446 -4.837 1.00 87.12 135 ILE A O 1
ATOM 1089 N N . ILE A 1 136 ? 16.726 -4.955 -4.699 1.00 85.38 136 ILE A N 1
ATOM 1090 C CA . ILE A 1 136 ? 16.885 -4.436 -6.058 1.00 85.38 136 ILE A CA 1
ATOM 1091 C C . ILE A 1 136 ? 18.245 -3.747 -6.233 1.00 85.38 136 ILE A C 1
ATOM 1093 O O . ILE A 1 136 ? 18.995 -4.119 -7.132 1.00 85.38 136 ILE A O 1
ATOM 1097 N N . CYS A 1 137 ? 18.621 -2.821 -5.351 1.00 80.25 137 CYS A N 1
ATOM 1098 C CA . CYS A 1 137 ? 19.891 -2.089 -5.431 1.00 80.25 137 CYS A CA 1
ATOM 1099 C C . CYS A 1 137 ? 21.128 -2.997 -5.300 1.00 80.25 137 CYS A C 1
ATOM 1101 O O . CYS A 1 137 ? 22.197 -2.688 -5.832 1.00 80.25 137 CYS A O 1
ATOM 1103 N N . MET A 1 138 ? 21.011 -4.135 -4.607 1.00 82.81 138 MET A N 1
ATOM 1104 C CA . MET A 1 138 ? 22.099 -5.113 -4.535 1.00 82.81 138 MET A CA 1
ATOM 1105 C C . MET A 1 138 ? 22.385 -5.756 -5.896 1.00 82.81 138 MET A C 1
ATOM 1107 O O . MET A 1 138 ? 23.551 -5.998 -6.220 1.00 82.81 138 MET A O 1
ATOM 1111 N N . LYS A 1 139 ? 21.350 -6.024 -6.701 1.00 83.31 139 LYS A N 1
ATOM 1112 C CA . LYS A 1 139 ? 21.478 -6.801 -7.941 1.00 83.31 139 LYS A CA 1
ATOM 1113 C C . LYS A 1 139 ? 21.506 -5.945 -9.205 1.00 83.31 139 LYS A C 1
ATOM 1115 O O . LYS A 1 139 ? 22.275 -6.255 -10.110 1.00 83.31 13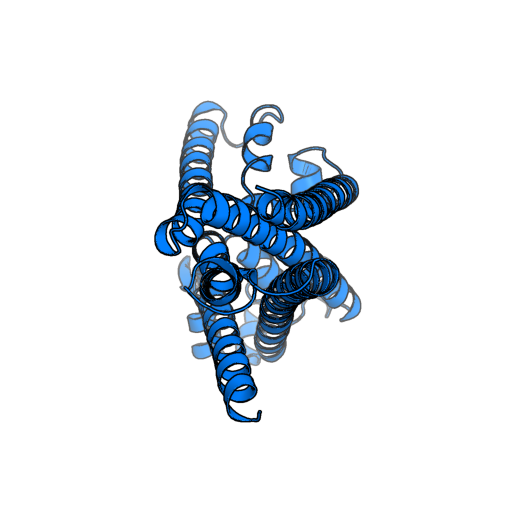9 LYS A O 1
ATOM 1120 N N . PHE A 1 140 ? 20.709 -4.886 -9.260 1.00 82.00 140 PHE A N 1
ATOM 1121 C CA . PHE A 1 140 ? 20.561 -4.045 -10.440 1.00 82.00 140 PHE A CA 1
ATOM 1122 C C . PHE A 1 140 ? 21.512 -2.839 -10.407 1.00 82.00 140 PHE A C 1
ATOM 1124 O O . PHE A 1 140 ? 21.817 -2.321 -9.329 1.00 82.00 140 PHE A O 1
ATOM 1131 N N . PRO A 1 141 ? 22.041 -2.410 -11.564 1.00 76.38 141 PRO A N 1
ATOM 1132 C CA . PRO A 1 141 ? 22.893 -1.232 -11.666 1.00 76.38 141 PRO A CA 1
ATOM 1133 C C . PRO A 1 141 ? 22.106 0.082 -11.492 1.00 76.38 141 PRO A C 1
ATOM 1135 O O . PRO A 1 141 ? 20.960 0.215 -11.924 1.00 76.38 141 PRO A O 1
ATOM 1138 N N . CYS A 1 142 ? 22.747 1.071 -10.865 1.00 71.00 142 CYS A N 1
ATOM 1139 C CA . CYS A 1 142 ? 22.204 2.414 -10.646 1.00 71.00 142 CYS A CA 1
ATOM 1140 C C . CYS A 1 142 ? 22.710 3.374 -11.740 1.00 71.00 142 CYS A C 1
ATOM 1142 O O . CYS A 1 142 ? 23.663 4.118 -11.515 1.00 71.00 142 CYS A O 1
ATOM 1144 N N . ILE A 1 143 ? 22.102 3.337 -12.927 1.00 64.38 143 ILE A N 1
ATOM 1145 C CA . ILE A 1 143 ? 22.538 4.110 -14.108 1.00 64.38 143 ILE A CA 1
ATOM 1146 C C . ILE A 1 143 ? 21.620 5.330 -14.294 1.00 64.38 143 ILE A C 1
ATOM 1148 O O . ILE A 1 143 ? 20.421 5.226 -14.046 1.00 64.38 143 ILE A O 1
ATOM 1152 N N . ASP A 1 144 ? 22.175 6.491 -14.651 1.00 54.66 144 ASP A N 1
ATOM 1153 C CA . ASP A 1 144 ? 21.417 7.700 -15.002 1.00 54.66 144 ASP A CA 1
ATOM 1154 C C . ASP A 1 144 ? 21.099 7.733 -16.508 1.00 54.66 144 ASP A C 1
ATOM 1156 O O . ASP A 1 144 ? 22.004 7.707 -17.346 1.00 54.66 144 ASP A O 1
ATOM 1160 N N . ILE A 1 145 ? 19.809 7.846 -16.830 1.00 50.84 145 ILE A N 1
ATOM 1161 C CA . ILE A 1 145 ? 19.226 7.730 -18.179 1.00 50.84 145 ILE A CA 1
ATOM 1162 C C . ILE A 1 145 ? 19.625 8.914 -19.084 1.00 50.84 145 ILE A C 1
ATOM 1164 O O . ILE A 1 145 ? 19.592 8.806 -20.307 1.00 50.84 145 ILE A O 1
ATOM 1168 N N . LEU A 1 146 ? 20.013 10.060 -18.510 1.00 44.91 146 LEU A N 1
ATOM 1169 C CA . LEU A 1 146 ? 20.323 11.275 -19.280 1.00 44.91 146 LEU A CA 1
ATOM 1170 C C . LEU A 1 146 ? 21.802 11.421 -19.673 1.00 44.91 146 LEU A C 1
ATOM 1172 O O . LEU A 1 146 ? 22.097 12.134 -20.630 1.00 44.91 146 LEU A O 1
ATOM 1176 N N . GLU A 1 147 ? 22.732 10.756 -18.980 1.00 46.38 147 GLU A N 1
ATOM 1177 C CA . GLU A 1 147 ? 24.178 10.898 -19.236 1.00 46.38 147 GLU A CA 1
ATOM 1178 C C . GLU A 1 147 ? 24.934 9.572 -19.413 1.00 46.38 147 GLU A C 1
ATOM 1180 O O . GLU A 1 147 ? 26.127 9.600 -19.725 1.00 46.38 147 GLU A O 1
ATOM 1185 N N . GLY A 1 148 ? 24.297 8.413 -19.201 1.00 47.00 148 GLY A N 1
ATOM 1186 C CA . GLY A 1 148 ? 24.984 7.115 -19.245 1.00 47.00 148 GLY A CA 1
ATOM 1187 C C . GL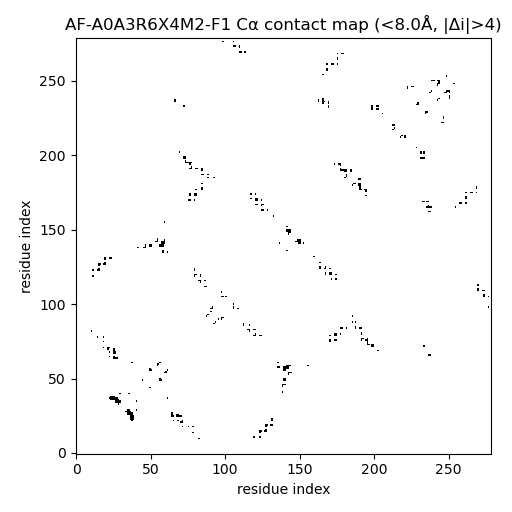Y A 1 148 ? 26.072 6.969 -18.170 1.00 47.00 148 GLY A C 1
ATOM 1188 O O . GLY A 1 148 ? 27.023 6.206 -18.339 1.00 47.00 148 GLY A O 1
ATOM 1189 N N . LYS A 1 149 ? 25.964 7.729 -17.073 1.00 50.16 149 LYS A N 1
ATOM 1190 C CA . LYS A 1 149 ? 26.881 7.704 -15.923 1.00 50.16 149 LYS A CA 1
ATOM 1191 C C . LYS A 1 149 ? 26.179 7.146 -14.691 1.00 50.16 149 LYS A C 1
ATOM 1193 O O . LYS A 1 149 ? 24.956 7.196 -14.591 1.00 50.16 149 LYS A O 1
ATOM 1198 N N . GLU A 1 150 ? 26.953 6.638 -13.731 1.00 51.50 150 GLU A N 1
ATOM 1199 C CA . GLU A 1 150 ? 26.414 6.305 -12.409 1.00 51.50 150 GLU A CA 1
ATOM 1200 C C . GLU A 1 150 ? 25.799 7.556 -11.776 1.00 51.50 150 GLU A C 1
ATOM 1202 O O . GLU A 1 150 ? 26.470 8.564 -11.537 1.00 51.50 150 GLU A O 1
ATOM 1207 N N . MET A 1 151 ? 24.500 7.485 -11.509 1.00 54.59 151 MET A N 1
ATOM 1208 C CA . MET A 1 151 ? 23.782 8.550 -10.830 1.00 54.59 151 MET A CA 1
ATOM 1209 C C . MET A 1 151 ? 24.262 8.638 -9.380 1.00 54.59 151 MET A C 1
ATOM 1211 O O . MET A 1 151 ? 24.482 7.613 -8.728 1.00 54.59 151 MET A O 1
ATOM 1215 N N . SER A 1 152 ? 24.346 9.846 -8.813 1.00 54.75 152 SER A N 1
ATOM 1216 C CA . SER A 1 152 ? 24.601 9.955 -7.373 1.00 54.75 152 SER A CA 1
ATOM 1217 C C . SER A 1 152 ? 23.458 9.278 -6.601 1.00 54.75 152 SER A C 1
ATOM 1219 O O . SER A 1 152 ? 22.278 9.546 -6.852 1.00 54.75 152 SER A O 1
ATOM 1221 N N . GLY A 1 153 ? 23.788 8.428 -5.623 1.00 59.06 153 GLY A N 1
ATOM 1222 C CA . GLY A 1 153 ? 22.795 7.686 -4.831 1.00 59.06 153 GLY A CA 1
ATOM 1223 C C . GLY A 1 153 ? 21.736 8.560 -4.137 1.00 59.06 153 GLY A C 1
ATOM 1224 O O . GLY A 1 153 ? 20.688 8.057 -3.740 1.00 59.06 153 GLY A O 1
ATOM 1225 N N . SER A 1 154 ? 21.959 9.875 -4.038 1.00 63.16 154 SER A N 1
ATOM 1226 C CA . SER A 1 154 ? 21.015 10.835 -3.458 1.00 63.16 154 SER A CA 1
ATOM 1227 C C . SER A 1 154 ? 19.687 10.939 -4.222 1.00 63.16 154 SER A C 1
ATOM 1229 O O . SER A 1 154 ? 18.632 11.052 -3.597 1.00 63.16 154 SER A O 1
ATOM 1231 N N . ILE A 1 155 ? 19.697 10.833 -5.555 1.00 66.69 155 ILE A N 1
ATOM 1232 C CA . ILE A 1 155 ? 18.487 11.014 -6.375 1.00 66.69 155 ILE A CA 1
ATOM 1233 C C . ILE A 1 155 ? 17.552 9.805 -6.241 1.00 66.69 155 ILE A C 1
ATOM 1235 O O . ILE A 1 155 ? 16.330 9.966 -6.149 1.00 66.69 155 ILE A O 1
ATOM 1239 N N . TYR A 1 156 ? 18.122 8.604 -6.123 1.00 68.00 156 TYR A N 1
ATOM 1240 C CA . TYR A 1 156 ? 17.376 7.373 -5.866 1.00 68.00 156 TYR A CA 1
ATOM 1241 C C . TYR A 1 156 ? 16.724 7.363 -4.485 1.00 68.00 156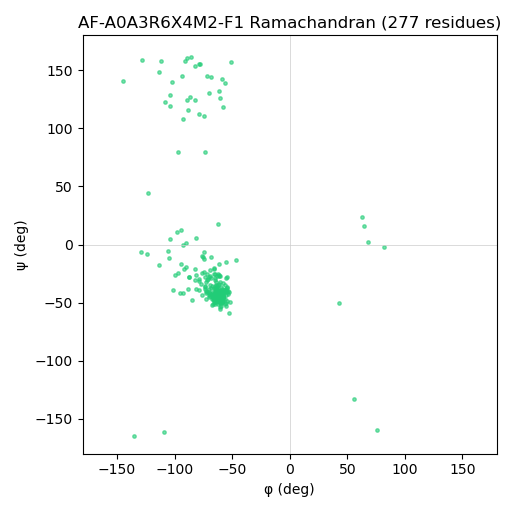 TYR A C 1
ATOM 1243 O O . TYR A 1 156 ? 15.561 6.985 -4.360 1.00 68.00 156 TYR A O 1
ATOM 1251 N N . ILE A 1 157 ? 17.427 7.847 -3.458 1.00 71.94 157 ILE A N 1
ATOM 1252 C CA . ILE A 1 157 ? 16.875 7.962 -2.101 1.00 71.94 157 ILE A CA 1
ATOM 1253 C C . ILE A 1 157 ? 15.656 8.895 -2.089 1.00 71.94 157 ILE A C 1
ATOM 1255 O O . ILE A 1 157 ? 14.653 8.593 -1.444 1.00 71.94 157 ILE A O 1
ATOM 1259 N N . VAL A 1 158 ? 15.697 9.999 -2.842 1.00 73.19 158 VAL A N 1
ATOM 1260 C CA . VAL A 1 158 ? 14.557 10.923 -2.955 1.00 73.19 158 VAL A CA 1
ATOM 1261 C C . VAL A 1 158 ? 13.364 10.269 -3.659 1.00 73.19 158 VAL A C 1
ATOM 1263 O O . VAL A 1 158 ? 12.231 10.421 -3.201 1.00 73.19 158 VAL A O 1
ATOM 1266 N N . HIS A 1 159 ? 13.584 9.518 -4.741 1.00 72.56 159 HIS A N 1
ATOM 1267 C CA . HIS A 1 159 ? 12.506 8.800 -5.436 1.00 72.56 159 HIS A CA 1
ATOM 1268 C C . HIS A 1 159 ? 11.899 7.696 -4.567 1.00 72.56 159 HIS A C 1
ATOM 1270 O O . HIS A 1 159 ? 10.680 7.607 -4.434 1.00 72.56 159 HIS A O 1
ATOM 1276 N N . MET A 1 160 ? 12.747 6.922 -3.895 1.00 76.31 160 MET A N 1
ATOM 1277 C CA . MET A 1 160 ? 12.345 5.916 -2.919 1.00 76.31 160 MET A CA 1
ATOM 1278 C C . MET A 1 160 ? 11.484 6.527 -1.804 1.00 76.31 160 MET A C 1
ATOM 1280 O O . MET A 1 160 ? 10.420 6.001 -1.483 1.00 76.31 160 MET A O 1
ATOM 1284 N N . ALA A 1 161 ? 11.903 7.666 -1.245 1.00 77.75 161 ALA A N 1
ATOM 1285 C CA . ALA A 1 161 ? 11.159 8.360 -0.198 1.00 77.75 161 ALA A CA 1
ATOM 1286 C C . ALA A 1 161 ? 9.769 8.814 -0.675 1.00 77.75 161 ALA A C 1
ATOM 1288 O O . ALA A 1 161 ? 8.795 8.674 0.066 1.00 77.75 161 ALA A O 1
ATOM 1289 N N . LYS A 1 162 ? 9.656 9.300 -1.919 1.00 77.19 162 LYS A N 1
ATOM 1290 C CA . LYS A 1 162 ? 8.367 9.660 -2.534 1.00 77.19 162 LYS A CA 1
ATOM 1291 C C . LYS A 1 162 ? 7.439 8.447 -2.659 1.00 77.19 162 LYS A C 1
ATOM 1293 O O . LYS A 1 162 ? 6.286 8.524 -2.238 1.00 77.19 162 LYS A O 1
ATOM 1298 N N . ILE A 1 163 ? 7.950 7.315 -3.154 1.00 77.69 163 ILE A N 1
ATOM 1299 C CA . ILE A 1 163 ? 7.174 6.070 -3.285 1.00 77.69 163 ILE A CA 1
ATOM 1300 C C . ILE A 1 163 ? 6.705 5.582 -1.909 1.00 77.69 163 ILE A C 1
ATOM 1302 O O . ILE A 1 163 ? 5.520 5.300 -1.724 1.00 77.69 163 ILE A O 1
ATOM 1306 N N . CYS A 1 164 ? 7.595 5.542 -0.913 1.00 82.12 164 CYS A N 1
ATOM 1307 C CA . CYS A 1 164 ? 7.241 5.173 0.461 1.00 82.12 164 CYS A CA 1
ATOM 1308 C C . CYS A 1 164 ? 6.155 6.089 1.048 1.00 82.12 164 CYS A C 1
ATOM 1310 O O . CYS A 1 164 ? 5.242 5.615 1.728 1.00 82.12 164 CYS A O 1
ATOM 1312 N N . LEU A 1 165 ? 6.205 7.393 0.763 1.00 83.56 165 LEU A N 1
ATOM 1313 C CA . LEU A 1 165 ? 5.199 8.342 1.231 1.00 83.56 165 LEU A CA 1
ATOM 1314 C C . LEU A 1 165 ? 3.827 8.094 0.586 1.00 83.56 165 LEU A C 1
ATOM 1316 O O . LEU A 1 165 ? 2.843 7.953 1.316 1.00 83.56 165 LEU A O 1
ATOM 1320 N N . MET A 1 166 ? 3.747 8.000 -0.748 1.00 80.56 166 MET A N 1
ATOM 1321 C CA . MET A 1 166 ? 2.467 7.772 -1.441 1.00 80.56 166 MET A CA 1
ATOM 1322 C C . MET A 1 166 ? 1.825 6.447 -1.048 1.00 80.56 166 MET A C 1
ATOM 1324 O O . MET A 1 166 ? 0.651 6.402 -0.677 1.00 80.56 166 MET A O 1
ATOM 1328 N N . THR A 1 167 ? 2.605 5.370 -1.085 1.00 82.38 167 THR A N 1
ATOM 1329 C CA . THR A 1 167 ? 2.138 4.034 -0.693 1.00 82.38 167 THR A CA 1
ATOM 1330 C C . THR A 1 167 ? 1.641 4.020 0.750 1.00 82.38 167 THR A C 1
ATOM 1332 O O . THR A 1 167 ? 0.613 3.407 1.033 1.00 82.38 167 THR A O 1
ATOM 1335 N N . THR A 1 168 ? 2.297 4.752 1.660 1.00 87.94 168 THR A N 1
ATOM 1336 C CA . THR A 1 168 ? 1.850 4.877 3.055 1.00 87.94 168 THR A CA 1
ATOM 1337 C C . THR A 1 168 ? 0.514 5.608 3.146 1.00 87.94 168 THR A C 1
ATOM 1339 O O . THR A 1 168 ? -0.395 5.124 3.820 1.00 87.94 168 THR A O 1
ATOM 1342 N N . LEU A 1 169 ? 0.356 6.744 2.458 1.00 87.50 169 LEU A N 1
ATOM 1343 C CA . LEU A 1 169 ? -0.902 7.500 2.462 1.00 87.50 169 LEU A CA 1
ATOM 1344 C C . LEU A 1 169 ? -2.066 6.664 1.922 1.00 87.50 169 LEU A C 1
ATOM 1346 O O . LEU A 1 169 ? -3.133 6.627 2.535 1.00 87.50 169 LEU A O 1
ATOM 1350 N N . VAL A 1 170 ? -1.847 5.937 0.826 1.00 85.56 170 VAL A N 1
ATOM 1351 C CA . VAL A 1 170 ? -2.858 5.050 0.237 1.00 85.56 170 VAL A CA 1
ATOM 1352 C C . VAL A 1 170 ? -3.164 3.868 1.160 1.00 85.56 170 VAL A C 1
ATOM 1354 O O . VAL A 1 170 ? -4.331 3.558 1.392 1.00 85.56 170 VAL A O 1
ATOM 1357 N N . SER A 1 171 ? -2.147 3.247 1.759 1.00 88.88 171 SER A N 1
ATOM 1358 C CA . SER A 1 171 ? -2.325 2.157 2.729 1.00 88.88 171 SER A CA 1
ATOM 1359 C C . SER A 1 171 ? -3.165 2.590 3.930 1.00 88.88 171 SER A C 1
ATOM 1361 O O . SER A 1 171 ? -4.063 1.867 4.363 1.00 88.88 171 SER A O 1
ATOM 1363 N N . LEU A 1 172 ? -2.918 3.795 4.452 1.00 91.50 172 LEU A N 1
ATOM 1364 C CA . LEU A 1 172 ? -3.690 4.361 5.557 1.00 91.50 172 LEU A CA 1
ATOM 1365 C C . LEU A 1 172 ? -5.122 4.710 5.145 1.00 91.50 172 LEU A C 1
ATOM 1367 O O . LEU A 1 172 ? -6.046 4.494 5.932 1.00 91.50 172 LEU A O 1
ATOM 1371 N N . LEU A 1 173 ? -5.326 5.205 3.923 1.00 90.50 173 LEU A N 1
ATOM 1372 C CA . LEU A 1 173 ? -6.657 5.433 3.361 1.00 90.50 173 LEU A CA 1
ATOM 1373 C C . LEU A 1 173 ? -7.457 4.121 3.318 1.00 90.50 173 LEU A C 1
ATOM 1375 O O . LEU A 1 173 ? -8.576 4.060 3.830 1.00 90.50 173 LEU A O 1
ATOM 1379 N N . LEU A 1 174 ? -6.861 3.057 2.773 1.00 89.25 174 LEU A N 1
ATOM 1380 C CA . LEU A 1 174 ? -7.469 1.727 2.674 1.00 89.25 174 LEU A CA 1
ATOM 1381 C C . LEU A 1 174 ? -7.748 1.117 4.050 1.00 89.25 174 LEU A C 1
ATOM 1383 O O . LEU A 1 174 ? -8.822 0.549 4.262 1.00 89.25 174 LEU A O 1
ATOM 1387 N N . LEU A 1 175 ? -6.833 1.284 5.009 1.00 92.00 175 LEU A N 1
ATOM 1388 C CA . LEU A 1 175 ? -7.059 0.905 6.403 1.00 92.00 175 LEU A CA 1
ATOM 1389 C C . LEU A 1 175 ? -8.281 1.632 6.977 1.00 92.00 175 LEU A C 1
ATOM 1391 O O . LEU A 1 175 ? -9.143 0.993 7.573 1.00 92.00 175 LEU A O 1
ATOM 1395 N N . CYS A 1 176 ? -8.380 2.952 6.793 1.00 91.31 176 CYS A N 1
ATOM 1396 C CA . CYS A 1 176 ? -9.511 3.737 7.290 1.00 91.31 176 CYS A CA 1
ATOM 1397 C C . CYS A 1 176 ? -10.836 3.257 6.688 1.00 91.31 176 CYS A C 1
ATOM 1399 O O . CYS A 1 176 ? -11.802 3.064 7.425 1.00 91.31 176 CYS A O 1
ATOM 1401 N N . ILE A 1 177 ? -10.872 2.999 5.378 1.00 90.19 177 ILE A N 1
ATOM 1402 C CA . ILE A 1 177 ? -12.049 2.445 4.696 1.00 90.19 177 ILE A CA 1
ATOM 1403 C C . ILE A 1 177 ? -12.412 1.076 5.291 1.00 90.19 177 ILE A C 1
ATOM 1405 O O . ILE A 1 177 ? -13.564 0.859 5.669 1.00 90.19 177 ILE A O 1
ATOM 1409 N N . SER A 1 178 ? -11.429 0.187 5.462 1.00 91.50 178 SER A N 1
ATOM 1410 C CA . SER A 1 178 ? -11.622 -1.140 6.068 1.00 91.50 178 SER A CA 1
ATOM 1411 C C . SER A 1 178 ? -12.200 -1.034 7.482 1.00 91.50 178 SER A C 1
ATOM 1413 O O . SER A 1 178 ? -13.148 -1.734 7.832 1.00 91.50 178 SER A O 1
ATOM 1415 N N . LEU A 1 179 ? -11.684 -0.108 8.297 1.00 89.44 179 LEU A N 1
ATOM 1416 C CA . LEU A 1 179 ? -12.176 0.149 9.652 1.00 89.44 179 LEU A CA 1
ATOM 1417 C C . LEU A 1 179 ? -13.616 0.674 9.650 1.00 89.44 179 LEU A C 1
ATOM 1419 O O . LEU A 1 179 ? -14.407 0.286 10.509 1.00 89.44 179 LEU A O 1
ATOM 1423 N N . VAL A 1 180 ? -13.981 1.544 8.707 1.00 88.81 180 VAL A N 1
ATOM 1424 C CA . VAL A 1 180 ? -15.363 2.027 8.566 1.00 88.81 180 VAL A CA 1
ATOM 1425 C C . VAL A 1 180 ? -16.298 0.869 8.218 1.00 88.81 180 VAL A C 1
ATOM 1427 O O . VAL A 1 180 ? -17.319 0.697 8.884 1.00 88.81 180 VAL A O 1
ATOM 1430 N N . ILE A 1 181 ? -15.927 0.030 7.249 1.00 88.06 181 ILE A N 1
ATOM 1431 C CA . ILE A 1 181 ? -16.732 -1.124 6.826 1.00 88.06 181 ILE A CA 1
ATOM 1432 C C . ILE A 1 181 ? -16.874 -2.140 7.959 1.00 88.06 181 ILE A C 1
ATOM 1434 O O . ILE A 1 181 ? -17.986 -2.595 8.231 1.00 88.06 181 ILE A O 1
ATOM 1438 N N . MET A 1 182 ? -15.783 -2.448 8.664 1.00 87.38 182 MET A N 1
ATOM 1439 C CA . MET A 1 182 ? -15.795 -3.320 9.841 1.00 87.38 182 MET A CA 1
ATOM 1440 C C . MET A 1 182 ? -16.782 -2.824 10.894 1.00 87.38 182 MET A C 1
ATOM 1442 O O . MET A 1 182 ? -17.517 -3.602 11.489 1.00 87.38 182 MET A O 1
ATOM 1446 N N . ASN A 1 183 ? -16.848 -1.510 11.102 1.00 78.12 183 ASN A N 1
ATOM 1447 C CA . ASN A 1 183 ? -17.755 -0.917 12.078 1.00 78.12 183 ASN A CA 1
ATOM 1448 C C . ASN A 1 183 ? -19.228 -0.892 11.645 1.00 78.12 183 ASN A C 1
ATOM 1450 O O . ASN A 1 183 ? -20.095 -0.766 12.516 1.00 78.12 183 ASN A O 1
ATOM 1454 N N . ILE A 1 184 ? -19.517 -0.935 10.342 1.00 82.88 184 ILE A N 1
ATOM 1455 C CA . ILE A 1 184 ? -20.885 -0.989 9.804 1.00 82.88 184 ILE A CA 1
ATOM 1456 C C . ILE A 1 184 ? -21.378 -2.437 9.766 1.00 82.88 184 ILE A C 1
ATOM 1458 O O . ILE A 1 184 ? -22.480 -2.719 10.220 1.00 82.88 184 ILE A O 1
ATOM 1462 N N . SER A 1 185 ? -20.554 -3.338 9.234 1.00 83.62 185 SER A N 1
ATOM 1463 C CA . SER A 1 185 ? -20.920 -4.736 8.984 1.00 83.62 185 SER A CA 1
ATOM 1464 C C . SER A 1 185 ? -20.689 -5.657 10.182 1.00 83.62 185 SER A C 1
ATOM 1466 O O . SER A 1 185 ? -21.362 -6.674 10.302 1.00 83.62 185 SER A O 1
ATOM 1468 N N . GLY A 1 186 ? -19.729 -5.337 11.056 1.00 76.56 186 GLY A N 1
ATOM 1469 C CA . GLY A 1 186 ? -19.240 -6.255 12.091 1.00 76.56 186 GLY A CA 1
ATOM 1470 C C . GLY A 1 186 ? -18.470 -7.463 11.538 1.00 76.56 186 GLY A C 1
ATOM 1471 O O . GLY A 1 186 ? -18.042 -8.318 12.316 1.00 76.56 186 GLY A O 1
ATOM 1472 N N . ASP A 1 187 ? -18.280 -7.543 10.217 1.00 83.50 187 ASP A N 1
ATOM 1473 C CA . ASP A 1 187 ? -17.693 -8.691 9.536 1.00 83.50 187 ASP A CA 1
ATOM 1474 C C . ASP A 1 187 ? -16.282 -8.375 9.023 1.00 83.50 187 ASP A C 1
ATOM 1476 O O . ASP A 1 187 ? -16.061 -7.465 8.222 1.00 83.50 187 ASP A O 1
ATOM 1480 N N . VAL A 1 188 ? -15.321 -9.184 9.477 1.00 85.00 188 VAL A N 1
ATOM 1481 C CA . VAL A 1 188 ? -13.913 -9.102 9.071 1.00 85.00 188 VAL A CA 1
ATOM 1482 C C . VAL A 1 188 ? -13.744 -9.388 7.591 1.00 85.00 188 VAL A C 1
ATOM 1484 O O . VAL A 1 188 ? -12.950 -8.714 6.939 1.00 85.00 188 VAL A O 1
ATOM 1487 N N . PHE A 1 189 ? -14.465 -10.381 7.066 1.00 85.75 189 PHE A N 1
ATOM 1488 C CA . PHE A 1 189 ? -14.333 -10.765 5.668 1.00 85.75 189 PHE A CA 1
ATOM 1489 C C . PHE A 1 189 ? -14.694 -9.572 4.788 1.00 85.75 189 PHE A C 1
ATOM 1491 O O . PHE A 1 189 ? -13.863 -9.097 4.019 1.00 85.75 189 PHE A O 1
ATOM 1498 N N . PHE A 1 190 ? -15.878 -9.000 5.009 1.00 85.62 190 PHE A N 1
ATOM 1499 C CA . PHE A 1 190 ? -16.367 -7.868 4.233 1.00 85.62 190 PHE A CA 1
ATOM 1500 C C . PHE A 1 190 ? -15.496 -6.611 4.383 1.00 85.62 190 PHE A C 1
ATOM 1502 O O . PHE A 1 190 ? -15.232 -5.917 3.399 1.00 85.62 190 PHE A O 1
ATOM 1509 N N . ALA A 1 191 ? -14.998 -6.343 5.595 1.00 87.25 191 ALA A N 1
ATOM 1510 C CA . ALA A 1 191 ? -14.114 -5.215 5.871 1.00 87.25 191 ALA A CA 1
ATOM 1511 C C . ALA A 1 191 ? -12.801 -5.246 5.084 1.00 87.25 191 ALA A C 1
ATOM 1513 O O . ALA A 1 191 ? -12.277 -4.188 4.744 1.00 87.25 191 ALA A O 1
ATOM 1514 N N . ILE A 1 192 ? -12.285 -6.440 4.794 1.00 86.38 192 ILE A N 1
ATOM 1515 C CA . ILE A 1 192 ? -11.020 -6.633 4.080 1.00 86.38 192 ILE A CA 1
ATOM 1516 C C . ILE A 1 192 ? -11.259 -6.778 2.570 1.00 86.38 192 ILE A C 1
ATOM 1518 O O . ILE A 1 192 ? -10.520 -6.213 1.762 1.00 86.38 192 ILE A O 1
ATOM 1522 N N . THR A 1 193 ? -12.295 -7.514 2.160 1.00 86.06 193 THR A N 1
ATOM 1523 C CA . THR A 1 193 ? -12.521 -7.842 0.745 1.00 86.06 193 THR A CA 1
ATOM 1524 C C . THR A 1 193 ? -13.151 -6.708 -0.050 1.00 86.06 193 THR A C 1
ATOM 1526 O O . THR A 1 193 ? -12.896 -6.601 -1.247 1.00 86.06 193 THR A O 1
ATOM 1529 N N . LEU A 1 194 ? -13.967 -5.847 0.566 1.00 86.25 194 LEU A N 1
ATOM 1530 C CA . LEU A 1 194 ? -14.610 -4.752 -0.164 1.00 86.25 194 LEU A CA 1
ATOM 1531 C C . LEU A 1 194 ? -13.596 -3.698 -0.660 1.00 86.25 194 LEU A C 1
ATOM 1533 O O . LEU A 1 194 ? -13.661 -3.353 -1.840 1.00 86.25 194 LEU A O 1
ATOM 1537 N N . PRO A 1 195 ? -12.617 -3.234 0.144 1.00 87.25 195 PRO A N 1
ATOM 1538 C CA . PRO A 1 195 ? -11.533 -2.381 -0.353 1.00 87.25 195 PRO A CA 1
ATOM 1539 C C . PRO A 1 195 ? -10.733 -3.029 -1.490 1.00 87.25 195 PRO A C 1
ATOM 1541 O O . PRO A 1 195 ? -10.445 -2.371 -2.488 1.00 87.25 195 PRO A O 1
ATOM 1544 N N . MET A 1 196 ? -10.437 -4.330 -1.384 1.00 85.94 196 MET A N 1
ATOM 1545 C CA . MET A 1 196 ? -9.797 -5.103 -2.456 1.00 85.94 196 MET A CA 1
ATOM 1546 C C . MET A 1 196 ? -10.629 -5.082 -3.745 1.00 85.94 196 MET A C 1
ATOM 1548 O O . MET A 1 196 ? -10.087 -4.839 -4.823 1.00 85.94 196 MET A O 1
ATOM 1552 N N . LEU A 1 197 ? -11.944 -5.295 -3.646 1.00 83.19 197 LEU A N 1
ATOM 1553 C CA . LEU A 1 197 ? -12.853 -5.268 -4.790 1.00 83.19 197 LEU A CA 1
ATOM 1554 C C . LEU A 1 197 ? -12.909 -3.876 -5.434 1.00 83.19 197 LEU A C 1
ATOM 1556 O O . LEU A 1 197 ? -12.879 -3.773 -6.656 1.00 83.19 197 LEU A O 1
ATOM 1560 N N . ILE A 1 198 ? -12.946 -2.811 -4.626 1.00 81.00 198 ILE A N 1
ATOM 1561 C CA . ILE A 1 198 ? -12.926 -1.420 -5.105 1.00 81.00 198 ILE A CA 1
ATOM 1562 C C . ILE A 1 198 ? -11.642 -1.153 -5.897 1.00 81.00 198 ILE A C 1
ATOM 1564 O O . ILE A 1 198 ? -11.715 -0.660 -7.023 1.00 81.00 198 ILE A O 1
ATOM 1568 N N . CYS A 1 199 ? -10.481 -1.534 -5.358 1.00 79.25 199 CYS A N 1
ATOM 1569 C CA . CYS A 1 199 ? -9.200 -1.395 -6.051 1.00 79.25 199 CYS A CA 1
ATOM 1570 C C . CYS A 1 199 ? -9.157 -2.216 -7.350 1.00 79.25 199 CYS A C 1
ATOM 1572 O O . CYS A 1 199 ? -8.736 -1.705 -8.388 1.00 79.25 199 CYS A O 1
ATOM 1574 N N . TYR A 1 200 ? -9.640 -3.463 -7.322 1.00 78.31 200 TYR A N 1
ATOM 1575 C CA . TYR A 1 200 ? -9.667 -4.343 -8.493 1.00 78.31 200 TYR A CA 1
ATOM 1576 C C . TYR A 1 200 ? -10.594 -3.829 -9.602 1.00 78.31 200 TYR A C 1
ATOM 1578 O O . TYR A 1 200 ? -10.185 -3.743 -10.761 1.00 78.31 200 TYR A O 1
ATOM 1586 N N . ILE A 1 201 ? -11.834 -3.467 -9.261 1.00 75.75 201 ILE A N 1
ATOM 1587 C CA . ILE A 1 201 ? -12.807 -2.931 -10.219 1.00 75.75 201 ILE A CA 1
ATOM 1588 C C . ILE A 1 201 ? -12.301 -1.606 -10.773 1.00 75.75 201 ILE A C 1
ATOM 1590 O O . ILE A 1 201 ? -12.308 -1.432 -11.989 1.00 75.75 201 ILE A O 1
ATOM 1594 N N . GLY A 1 202 ? -11.801 -0.710 -9.918 1.00 72.50 202 GLY A N 1
ATOM 1595 C CA . GLY A 1 202 ? -11.206 0.550 -10.357 1.00 72.50 202 GLY A CA 1
ATOM 1596 C C . GLY A 1 202 ? -10.084 0.321 -11.369 1.00 72.50 202 GLY A C 1
ATOM 1597 O O . GLY A 1 202 ? -10.041 0.977 -12.408 1.00 72.50 202 GLY A O 1
ATOM 1598 N N . TYR A 1 203 ? -9.219 -0.664 -11.115 1.00 72.00 203 TYR A N 1
ATOM 1599 C CA . TYR A 1 203 ? -8.134 -1.020 -12.025 1.00 72.00 203 TYR A CA 1
ATOM 1600 C C . TYR A 1 203 ? -8.642 -1.598 -13.361 1.00 72.00 203 TYR A C 1
ATOM 1602 O O . TYR A 1 203 ? -8.153 -1.241 -14.434 1.00 72.00 203 TYR A O 1
ATOM 1610 N N . LYS A 1 204 ? -9.657 -2.472 -13.335 1.00 72.94 204 LYS A N 1
ATOM 1611 C CA . LYS A 1 204 ? -10.238 -3.062 -14.554 1.00 72.94 204 LYS A CA 1
ATOM 1612 C C . LYS A 1 204 ? -11.010 -2.056 -15.399 1.00 72.94 204 LYS A C 1
ATOM 1614 O O . LYS A 1 204 ? -10.836 -2.051 -16.616 1.00 72.94 204 LYS A O 1
ATOM 1619 N N . VAL A 1 205 ? -11.831 -1.215 -14.773 1.00 68.50 205 VAL A N 1
ATOM 1620 C CA . VAL A 1 205 ? -12.575 -0.142 -15.450 1.00 68.50 205 VAL A CA 1
ATOM 1621 C C . VAL A 1 205 ? -11.602 0.784 -16.164 1.00 68.50 205 VAL A C 1
ATOM 1623 O O . VAL A 1 205 ? -11.802 1.086 -17.336 1.00 68.50 205 VAL A O 1
ATOM 1626 N N . LEU A 1 206 ? -10.510 1.147 -15.496 1.00 64.25 206 LEU A N 1
ATOM 1627 C CA . LEU A 1 206 ? -9.459 1.958 -16.084 1.00 64.25 206 LEU A CA 1
ATOM 1628 C C . LEU A 1 206 ? -8.818 1.296 -17.309 1.00 64.25 206 LEU A C 1
ATOM 1630 O O . LEU A 1 206 ? -8.726 1.919 -18.360 1.00 64.25 206 LEU A O 1
ATOM 1634 N N . ASN A 1 207 ? -8.406 0.031 -17.210 1.00 65.69 207 ASN A N 1
ATOM 1635 C CA . ASN A 1 207 ? -7.798 -0.665 -18.347 1.00 65.69 207 ASN A CA 1
ATOM 1636 C C . ASN A 1 207 ? -8.739 -0.731 -19.556 1.00 65.69 207 ASN A C 1
ATOM 1638 O O . ASN A 1 207 ? -8.308 -0.518 -20.687 1.00 65.69 207 ASN A O 1
ATOM 1642 N N . ILE A 1 208 ? -10.030 -0.986 -19.325 1.00 66.38 208 ILE A N 1
ATOM 1643 C CA . ILE A 1 208 ? -11.047 -0.959 -20.385 1.00 66.38 208 ILE A CA 1
ATOM 1644 C C . ILE A 1 208 ? -11.152 0.449 -20.979 1.00 66.38 208 ILE A C 1
ATOM 1646 O O . ILE A 1 208 ? -11.199 0.600 -22.199 1.00 66.38 208 ILE A O 1
ATOM 1650 N N . HIS A 1 209 ? -11.151 1.474 -20.129 1.00 63.31 209 HIS A N 1
ATOM 1651 C CA . HIS A 1 209 ? -11.217 2.867 -20.547 1.00 63.31 209 HIS A CA 1
ATOM 1652 C C . HIS A 1 209 ? -10.014 3.266 -21.411 1.00 63.31 209 HIS A C 1
ATOM 1654 O O . HIS A 1 209 ? -10.202 3.798 -22.502 1.00 63.31 209 HIS A O 1
ATOM 1660 N N . MET A 1 210 ? -8.798 2.905 -20.997 1.00 61.56 210 MET A N 1
ATOM 1661 C CA . MET A 1 210 ? -7.556 3.141 -21.739 1.00 61.56 210 MET A CA 1
ATOM 1662 C C . MET A 1 210 ? -7.552 2.445 -23.105 1.00 61.56 210 MET A C 1
ATOM 1664 O O . MET A 1 210 ? -7.159 3.048 -24.105 1.00 61.56 210 MET A O 1
ATOM 1668 N N . ILE A 1 211 ? -8.040 1.200 -23.179 1.00 63.41 211 ILE A N 1
ATOM 1669 C CA . ILE A 1 211 ? -8.199 0.466 -24.446 1.00 63.41 211 ILE A CA 1
ATOM 1670 C C . ILE A 1 211 ? -9.209 1.172 -25.359 1.00 63.41 211 ILE A C 1
ATOM 1672 O O . ILE A 1 211 ? -8.968 1.320 -26.557 1.00 63.41 211 ILE A O 1
ATOM 1676 N N . TYR A 1 212 ? -10.336 1.619 -24.804 1.00 62.16 212 TYR A N 1
ATOM 1677 C CA . TYR A 1 212 ? -11.406 2.261 -25.563 1.00 62.16 212 TYR A CA 1
ATOM 1678 C C . TYR A 1 212 ? -10.995 3.643 -26.093 1.00 62.16 212 TYR A C 1
ATOM 1680 O O . TYR A 1 212 ? -11.228 3.948 -27.260 1.00 62.16 212 TYR A O 1
ATOM 1688 N N . ILE A 1 213 ? -10.314 4.450 -25.276 1.00 59.09 213 ILE A N 1
ATOM 1689 C CA . ILE A 1 213 ? -9.822 5.783 -25.654 1.00 59.09 213 ILE A CA 1
ATOM 1690 C C . ILE A 1 213 ? -8.738 5.684 -26.724 1.00 59.09 213 ILE A C 1
ATOM 1692 O O . ILE A 1 213 ? -8.856 6.365 -27.741 1.00 59.09 213 ILE A O 1
ATOM 1696 N N . ARG A 1 214 ? -7.742 4.796 -26.559 1.00 61.06 214 ARG A N 1
ATOM 1697 C CA . ARG A 1 214 ? -6.705 4.557 -27.585 1.00 61.06 214 ARG A CA 1
ATOM 1698 C C . ARG A 1 214 ? -7.302 4.151 -28.930 1.00 61.06 214 ARG A C 1
ATOM 1700 O O . ARG A 1 214 ? -6.774 4.513 -29.975 1.00 61.06 214 ARG A O 1
ATOM 1707 N N . LYS A 1 215 ? -8.409 3.406 -28.907 1.00 62.91 215 LYS A N 1
ATOM 1708 C CA . LYS A 1 215 ? -9.107 2.959 -30.116 1.00 62.91 215 LYS A CA 1
ATOM 1709 C C . LYS A 1 215 ? -9.880 4.083 -30.818 1.00 62.91 215 LYS A C 1
ATOM 1711 O O . LYS A 1 215 ? -10.069 4.000 -32.026 1.00 62.91 215 LYS A O 1
ATOM 1716 N N . ILE A 1 216 ? -10.335 5.103 -30.085 1.00 61.06 216 ILE A N 1
ATOM 1717 C CA . ILE A 1 216 ? -11.166 6.196 -30.621 1.00 61.06 216 ILE A CA 1
ATOM 1718 C C . ILE A 1 216 ? -10.339 7.420 -31.020 1.00 61.06 216 ILE A C 1
ATOM 1720 O O . ILE A 1 216 ? -10.617 8.018 -32.054 1.00 61.06 216 ILE A O 1
ATOM 1724 N N . TYR A 1 217 ? -9.349 7.802 -30.213 1.00 57.88 217 TYR A N 1
ATOM 1725 C CA . TYR A 1 217 ? -8.625 9.069 -30.369 1.00 57.88 217 TYR A CA 1
ATOM 1726 C C . TYR A 1 217 ? -7.209 8.915 -30.950 1.00 57.88 217 TYR A C 1
ATOM 1728 O O . TYR A 1 217 ? -6.564 9.915 -31.247 1.00 57.88 217 TYR A O 1
ATOM 1736 N N . GLY A 1 218 ? -6.718 7.687 -31.152 1.00 58.25 218 GLY A N 1
ATOM 1737 C CA . GLY A 1 218 ? -5.305 7.451 -31.472 1.00 58.25 218 GLY A CA 1
ATOM 1738 C C . GLY A 1 218 ? -4.404 7.603 -30.237 1.00 58.25 218 GLY A C 1
ATOM 1739 O O . GLY A 1 218 ? -4.875 7.470 -29.108 1.00 58.25 218 GLY A O 1
ATOM 1740 N N . MET A 1 219 ? -3.097 7.832 -30.432 1.00 53.91 219 MET A N 1
ATOM 1741 C CA . MET A 1 219 ? -2.135 8.008 -29.324 1.00 53.91 219 MET A CA 1
ATOM 1742 C C . MET A 1 219 ? -2.229 9.372 -28.621 1.00 53.91 219 MET A C 1
ATOM 1744 O O . MET A 1 219 ? -1.643 9.523 -27.552 1.00 53.91 219 MET A O 1
ATOM 1748 N N . ASP A 1 220 ? -2.969 10.335 -29.176 1.00 49.97 220 ASP A N 1
ATOM 1749 C CA . ASP A 1 220 ? -3.064 11.684 -28.621 1.00 49.97 220 ASP A CA 1
ATOM 1750 C C . ASP A 1 220 ? -4.260 11.804 -27.666 1.00 49.97 220 ASP A C 1
ATOM 1752 O O . ASP A 1 220 ? -5.432 11.777 -28.049 1.00 49.97 220 ASP A O 1
ATOM 1756 N N . PHE A 1 221 ? -3.940 11.899 -26.376 1.00 54.53 221 PHE A N 1
ATOM 1757 C CA . PHE A 1 221 ? -4.889 11.880 -25.266 1.00 54.53 221 PHE A CA 1
ATOM 1758 C C . PHE A 1 221 ? -5.451 13.281 -24.957 1.00 54.53 221 PHE A C 1
ATOM 1760 O O . PHE A 1 221 ? -4.685 14.200 -24.667 1.00 54.53 221 PHE A O 1
ATOM 1767 N N . PRO A 1 222 ? -6.781 13.478 -24.897 1.00 48.47 222 PRO A N 1
ATOM 1768 C CA . PRO A 1 222 ? -7.351 14.705 -24.348 1.00 48.47 222 PRO A CA 1
ATOM 1769 C C . PRO A 1 222 ? -7.427 14.674 -22.805 1.00 48.47 222 PRO A C 1
ATOM 1771 O O . PRO A 1 222 ? -8.124 13.844 -22.217 1.00 48.47 222 PRO A O 1
ATOM 1774 N N . ASN A 1 223 ? -6.819 15.677 -22.152 1.00 49.16 223 ASN A N 1
ATOM 1775 C CA . ASN A 1 223 ? -6.744 15.927 -20.692 1.00 49.16 223 ASN A CA 1
ATOM 1776 C C . ASN A 1 223 ? -8.055 15.806 -19.877 1.00 49.16 223 ASN A C 1
ATOM 1778 O O . ASN A 1 223 ? -8.034 15.810 -18.648 1.00 49.16 223 ASN A O 1
ATOM 1782 N N . ARG A 1 224 ? -9.235 15.758 -20.510 1.00 43.50 224 ARG A N 1
ATOM 1783 C CA . ARG A 1 224 ? -10.527 15.777 -19.797 1.00 43.50 224 ARG A CA 1
ATOM 1784 C C . ARG A 1 224 ? -10.967 14.415 -19.261 1.00 43.50 224 ARG A C 1
ATOM 1786 O O . ARG A 1 224 ? -11.779 14.398 -18.337 1.00 43.50 224 ARG A O 1
ATOM 1793 N N . VAL A 1 225 ? -10.438 13.319 -19.801 1.00 47.47 225 VAL A N 1
ATOM 1794 C CA . VAL A 1 225 ? -10.895 11.948 -19.514 1.00 47.47 225 VAL A CA 1
ATOM 1795 C C . VAL A 1 225 ? -10.146 11.305 -18.327 1.00 47.47 225 VAL A C 1
ATOM 1797 O O . VAL A 1 225 ? -10.682 10.458 -17.621 1.00 47.47 225 VAL A O 1
ATOM 1800 N N . LEU A 1 226 ? -8.982 11.858 -17.988 1.00 50.75 226 LEU A N 1
ATOM 1801 C CA . LEU A 1 226 ? -8.093 11.470 -16.887 1.00 50.75 226 LEU A CA 1
ATOM 1802 C C . LEU A 1 226 ? -8.642 11.750 -15.463 1.00 50.75 226 LEU A C 1
ATOM 1804 O O . LEU A 1 226 ? -8.115 11.272 -14.464 1.00 50.75 226 LEU A O 1
ATOM 1808 N N . ARG A 1 227 ? -9.741 12.499 -15.305 1.00 52.38 227 ARG A N 1
ATOM 1809 C CA . ARG A 1 227 ? -10.228 12.900 -13.964 1.00 52.38 227 ARG A CA 1
ATOM 1810 C C . ARG A 1 227 ? -10.853 11.774 -13.136 1.00 52.38 227 ARG A C 1
ATOM 1812 O O . ARG A 1 227 ? -10.842 11.860 -11.911 1.00 52.38 227 ARG A O 1
ATOM 1819 N N . VAL A 1 228 ? -11.382 10.731 -13.776 1.00 50.22 228 VAL A N 1
ATOM 1820 C CA . VAL A 1 228 ? -11.977 9.580 -13.068 1.00 50.22 228 VAL A CA 1
ATOM 1821 C C . VAL A 1 228 ? -10.888 8.659 -12.503 1.00 50.22 228 VAL A C 1
ATOM 1823 O O . VAL A 1 228 ? -11.102 7.991 -11.496 1.00 50.22 228 VAL A O 1
ATOM 1826 N N . GLU A 1 229 ? -9.690 8.679 -13.087 1.00 52.53 229 GLU A N 1
ATOM 1827 C CA . GLU A 1 229 ? -8.570 7.803 -12.720 1.00 52.53 229 GLU A CA 1
ATOM 1828 C C . GLU A 1 229 ? -7.962 8.170 -11.354 1.00 52.53 229 GLU A C 1
ATOM 1830 O O . GLU A 1 229 ? -7.543 7.289 -10.605 1.00 52.53 229 GLU A O 1
ATOM 1835 N N . ILE A 1 230 ? -8.029 9.455 -10.974 1.00 54.22 230 ILE A N 1
ATOM 1836 C CA . ILE A 1 230 ? -7.604 9.983 -9.660 1.00 54.22 230 ILE A CA 1
ATOM 1837 C C . ILE A 1 230 ? -8.407 9.356 -8.507 1.00 54.22 230 ILE A C 1
ATOM 1839 O O . ILE A 1 230 ? -7.922 9.260 -7.381 1.00 54.22 230 ILE A O 1
ATOM 1843 N N . LEU A 1 231 ? -9.638 8.908 -8.775 1.00 54.72 231 LEU A N 1
ATOM 1844 C CA . LEU A 1 231 ? -10.499 8.301 -7.760 1.00 54.72 231 LEU A CA 1
ATOM 1845 C C . LEU A 1 231 ? -10.064 6.878 -7.390 1.00 54.72 231 LEU A C 1
ATOM 1847 O O . LEU A 1 231 ? -10.555 6.344 -6.396 1.00 54.72 231 LEU A O 1
ATOM 1851 N N . ASN A 1 232 ? -9.159 6.260 -8.156 1.00 59.81 232 ASN A N 1
ATOM 1852 C CA . ASN A 1 232 ? -8.624 4.950 -7.826 1.00 59.81 232 ASN A CA 1
ATOM 1853 C C . ASN A 1 232 ? -7.386 5.094 -6.917 1.00 59.81 232 ASN A C 1
ATOM 1855 O O . ASN A 1 232 ? -6.353 5.587 -7.377 1.00 59.81 232 ASN A O 1
ATOM 1859 N N . PRO A 1 233 ? -7.427 4.602 -5.659 1.00 57.84 233 PRO A N 1
ATOM 1860 C CA . PRO A 1 233 ? -6.274 4.631 -4.757 1.00 57.84 233 PRO A CA 1
ATOM 1861 C C . PRO A 1 233 ? -5.026 3.977 -5.362 1.00 57.84 233 PRO A C 1
ATOM 1863 O O . PRO A 1 233 ? -3.909 4.392 -5.071 1.00 57.84 233 PRO A O 1
ATOM 1866 N N . ALA A 1 234 ? -5.227 3.009 -6.260 1.00 56.78 234 ALA A N 1
ATOM 1867 C CA . ALA A 1 234 ? -4.188 2.355 -7.045 1.00 56.78 234 ALA A CA 1
ATOM 1868 C C . ALA A 1 234 ? -3.303 3.312 -7.847 1.00 56.78 234 ALA A C 1
ATOM 1870 O O . ALA A 1 234 ? -2.119 3.057 -8.017 1.00 56.78 234 ALA A O 1
ATOM 1871 N N . TYR A 1 235 ? -3.893 4.383 -8.377 1.00 60.16 235 TYR A N 1
ATOM 1872 C CA . TYR A 1 235 ? -3.219 5.303 -9.289 1.00 60.16 235 TYR A CA 1
ATOM 1873 C C . TYR A 1 235 ? -2.477 6.407 -8.542 1.00 60.16 235 TYR A C 1
ATOM 1875 O O . TYR A 1 235 ? -1.446 6.888 -8.998 1.00 60.16 235 TYR A O 1
ATOM 1883 N N . LEU A 1 236 ? -2.962 6.757 -7.350 1.00 62.69 236 LEU A N 1
ATOM 1884 C CA . LEU A 1 236 ? -2.311 7.714 -6.457 1.00 62.69 236 LEU A CA 1
ATOM 1885 C C . LEU A 1 236 ? -0.958 7.206 -5.947 1.00 62.69 236 LEU A C 1
ATOM 1887 O O . LEU A 1 236 ? -0.056 8.002 -5.709 1.00 62.69 236 LEU A O 1
ATOM 1891 N N . ILE A 1 237 ? -0.801 5.884 -5.835 1.00 58.38 237 ILE A N 1
ATOM 1892 C CA . ILE A 1 237 ? 0.483 5.224 -5.555 1.00 58.38 237 ILE A CA 1
ATOM 1893 C C . ILE A 1 237 ? 1.536 5.579 -6.617 1.00 58.38 237 ILE A C 1
ATOM 1895 O O . ILE A 1 237 ? 2.713 5.708 -6.291 1.00 58.38 237 ILE A O 1
ATOM 1899 N N . ASN A 1 238 ? 1.097 5.774 -7.862 1.00 55.78 238 ASN A N 1
ATOM 1900 C CA . ASN A 1 238 ? 1.939 5.981 -9.037 1.00 55.78 238 ASN A CA 1
ATOM 1901 C C . ASN A 1 238 ? 2.103 7.464 -9.410 1.00 55.78 238 ASN A C 1
ATOM 1903 O O . ASN A 1 238 ? 2.584 7.770 -10.499 1.00 55.78 238 ASN A O 1
ATOM 1907 N N . ALA A 1 239 ? 1.675 8.392 -8.549 1.00 57.81 239 ALA A N 1
ATOM 1908 C CA . ALA A 1 239 ? 1.713 9.816 -8.854 1.00 57.81 239 ALA A CA 1
ATOM 1909 C C . ALA A 1 239 ? 3.144 10.385 -8.769 1.00 57.81 239 ALA A C 1
ATOM 1911 O O . ALA A 1 239 ? 3.718 10.533 -7.687 1.00 57.81 239 ALA A O 1
ATOM 1912 N N . ASP A 1 240 ? 3.700 10.743 -9.923 1.00 57.81 240 ASP A N 1
ATOM 1913 C CA . ASP A 1 240 ? 5.035 11.314 -10.108 1.00 57.81 240 ASP A CA 1
ATOM 1914 C C . ASP A 1 240 ? 5.023 12.516 -11.082 1.00 57.81 240 ASP A C 1
ATOM 1916 O O . ASP A 1 240 ? 3.971 13.067 -11.395 1.00 57.81 240 ASP A O 1
ATOM 1920 N N . LEU A 1 241 ? 6.186 12.939 -11.594 1.00 53.12 241 LEU A N 1
ATOM 1921 C CA . LEU A 1 241 ? 6.245 14.015 -12.592 1.00 53.12 241 LEU A CA 1
ATOM 1922 C C . LEU A 1 241 ? 5.490 13.669 -13.888 1.00 53.12 241 LEU A C 1
ATOM 1924 O O . LEU A 1 241 ? 4.897 14.557 -14.496 1.00 53.12 241 LEU A O 1
ATOM 1928 N N . ALA A 1 242 ? 5.482 12.399 -14.312 1.00 54.81 242 ALA A N 1
ATOM 1929 C CA . ALA A 1 242 ? 4.676 11.973 -15.453 1.00 54.81 242 ALA A CA 1
ATOM 1930 C C . ALA A 1 242 ? 3.178 12.119 -15.147 1.00 54.81 242 ALA A C 1
ATOM 1932 O O . ALA A 1 242 ? 2.426 12.585 -16.002 1.00 54.81 242 ALA A O 1
ATOM 1933 N N . PHE A 1 243 ? 2.745 11.829 -13.918 1.00 60.16 243 PHE A N 1
ATOM 1934 C CA . PHE A 1 243 ? 1.394 12.145 -13.453 1.00 60.16 243 PHE A CA 1
ATOM 1935 C C . PHE A 1 243 ? 1.120 13.662 -13.456 1.00 60.16 243 PHE A C 1
ATOM 1937 O O . PHE A 1 243 ? 0.088 14.102 -13.951 1.00 60.16 243 PHE A O 1
ATOM 1944 N N . GLU A 1 244 ? 2.041 14.504 -12.987 1.00 61.84 244 GLU A N 1
ATOM 1945 C CA . GLU A 1 244 ? 1.870 15.965 -13.058 1.00 61.84 244 GLU A CA 1
ATOM 1946 C C . GLU A 1 244 ? 1.691 16.453 -14.502 1.00 61.84 244 GLU A C 1
ATOM 1948 O O . GLU A 1 244 ? 0.762 17.207 -14.793 1.00 61.84 244 GLU A O 1
ATOM 1953 N N . ASN A 1 245 ? 2.519 15.949 -15.417 1.00 58.22 245 ASN A N 1
ATOM 1954 C CA . ASN A 1 245 ? 2.471 16.289 -16.837 1.00 58.22 245 ASN A CA 1
ATOM 1955 C C . ASN A 1 245 ? 1.197 15.775 -17.524 1.00 58.22 245 ASN A C 1
ATOM 1957 O O . ASN A 1 245 ? 0.661 16.446 -18.402 1.00 58.22 245 ASN A O 1
ATOM 1961 N N . THR A 1 246 ? 0.699 14.604 -17.120 1.00 56.25 246 THR A N 1
ATOM 1962 C CA . THR A 1 246 ? -0.483 13.974 -17.731 1.00 56.25 246 THR A CA 1
ATOM 1963 C C . THR A 1 246 ? -1.789 14.566 -17.192 1.00 56.25 246 THR A C 1
ATOM 1965 O O . THR A 1 246 ? -2.749 14.750 -17.935 1.00 56.25 246 THR A O 1
ATOM 1968 N N . PHE A 1 247 ? -1.851 14.882 -15.896 1.00 58.22 247 PHE A N 1
ATOM 1969 C CA . PHE A 1 247 ? -3.087 15.296 -15.225 1.00 58.22 247 PHE A CA 1
ATOM 1970 C C . PHE A 1 247 ? -3.146 16.804 -14.932 1.00 58.22 247 PHE A C 1
ATOM 1972 O O . PHE A 1 247 ? -4.207 17.310 -14.561 1.00 58.22 247 PHE A O 1
ATOM 1979 N N . GLY A 1 248 ? -2.033 17.534 -15.075 1.00 62.81 248 GLY A N 1
ATOM 1980 C CA . GLY A 1 248 ? -1.932 18.961 -14.747 1.00 62.81 248 GLY A CA 1
ATOM 1981 C C . GLY A 1 248 ? -2.117 19.264 -13.256 1.00 62.81 248 GLY A C 1
ATOM 1982 O O . GLY A 1 248 ? -2.392 20.404 -12.883 1.00 62.81 248 GLY A O 1
ATOM 1983 N N . VAL A 1 249 ? -2.023 18.242 -12.399 1.00 66.44 249 VAL A N 1
ATOM 1984 C CA . VAL A 1 249 ? -2.155 18.361 -10.946 1.00 66.44 249 VAL A CA 1
ATOM 1985 C C . VAL A 1 249 ? -0.773 18.264 -10.339 1.00 66.44 249 VAL A C 1
ATOM 1987 O O . VAL A 1 249 ? -0.117 17.229 -10.444 1.00 66.44 249 VAL A O 1
ATOM 1990 N N . ASN A 1 250 ? -0.364 19.328 -9.654 1.00 73.38 250 ASN A N 1
ATOM 1991 C CA . ASN A 1 250 ? 0.906 19.320 -8.957 1.00 73.38 250 ASN A CA 1
ATOM 1992 C C . ASN A 1 250 ? 0.925 18.211 -7.899 1.00 73.38 250 ASN A C 1
ATOM 1994 O O . ASN A 1 250 ? 0.049 18.137 -7.029 1.00 73.38 250 ASN A O 1
ATOM 1998 N N . VAL A 1 251 ? 1.941 17.354 -7.965 1.00 70.06 251 VAL A N 1
ATOM 1999 C CA . VAL A 1 251 ? 2.008 16.154 -7.124 1.00 70.06 251 VAL A CA 1
ATOM 2000 C C . VAL A 1 251 ? 2.105 16.537 -5.640 1.00 70.06 251 VAL A C 1
ATOM 2002 O O . VAL A 1 251 ? 1.525 15.860 -4.794 1.00 70.06 251 VAL A O 1
ATOM 2005 N N . ALA A 1 252 ? 2.739 17.667 -5.300 1.00 74.00 252 ALA A N 1
ATOM 2006 C CA . ALA A 1 252 ? 2.778 18.183 -3.927 1.00 74.00 252 ALA A CA 1
ATOM 2007 C C . ALA A 1 252 ? 1.385 18.564 -3.404 1.00 74.00 252 ALA A C 1
ATOM 2009 O O . ALA A 1 252 ? 1.055 18.278 -2.252 1.00 74.00 252 ALA A O 1
ATOM 2010 N N . VAL A 1 253 ? 0.536 19.152 -4.251 1.00 77.62 253 VAL A N 1
ATOM 2011 C CA . VAL A 1 253 ? -0.856 19.472 -3.893 1.00 77.62 253 VAL A CA 1
ATOM 2012 C C . VAL A 1 253 ? -1.648 18.190 -3.643 1.00 77.62 253 VAL A C 1
ATOM 2014 O O . VAL A 1 253 ? -2.399 18.113 -2.668 1.00 77.62 253 VAL A O 1
ATOM 2017 N N . LEU A 1 254 ? -1.435 17.163 -4.468 1.00 77.31 254 LEU A N 1
ATOM 2018 C CA . LEU A 1 254 ? -2.059 15.854 -4.297 1.00 77.31 254 LEU A CA 1
ATOM 2019 C C . LEU A 1 254 ? -1.645 15.183 -2.977 1.00 77.31 254 LEU A C 1
ATOM 2021 O O . LEU A 1 254 ? -2.514 14.712 -2.240 1.00 77.31 254 LEU A O 1
ATOM 2025 N N . TYR A 1 255 ? -0.348 15.198 -2.642 1.00 78.94 255 TYR A N 1
ATOM 2026 C CA . TYR A 1 255 ? 0.161 14.711 -1.354 1.00 78.94 255 TYR A CA 1
ATOM 2027 C C . TYR A 1 255 ? -0.532 15.404 -0.177 1.00 78.94 255 TYR A C 1
ATOM 2029 O O . TYR A 1 255 ? -1.034 14.738 0.730 1.00 78.94 255 TYR A O 1
ATOM 2037 N N . CYS A 1 256 ? -0.589 16.738 -0.198 1.00 82.38 256 CYS A N 1
ATOM 2038 C CA . CYS A 1 256 ? -1.215 17.525 0.861 1.00 82.38 256 CYS A CA 1
ATOM 2039 C C . CYS A 1 256 ? -2.710 17.213 0.997 1.00 82.38 256 CYS A C 1
ATOM 2041 O O . CYS A 1 256 ? -3.197 17.012 2.110 1.00 82.38 256 CYS A 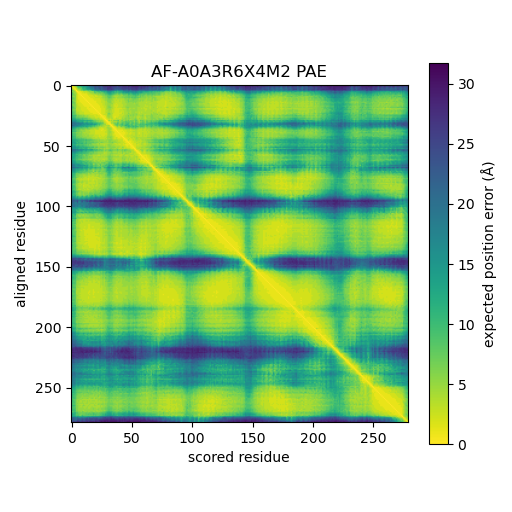O 1
ATOM 2043 N N . ALA A 1 257 ? -3.435 17.125 -0.120 1.00 84.75 257 ALA A N 1
ATOM 2044 C CA . ALA A 1 257 ? -4.856 16.797 -0.118 1.00 84.75 257 ALA A CA 1
ATOM 2045 C C . ALA A 1 257 ? -5.116 15.404 0.477 1.00 84.75 257 ALA A C 1
ATOM 2047 O O . ALA A 1 257 ? -5.968 15.257 1.357 1.00 84.75 257 ALA A O 1
ATOM 2048 N N . LEU A 1 258 ? -4.348 14.392 0.062 1.00 83.38 258 LEU A N 1
ATOM 2049 C CA . LEU A 1 258 ? -4.465 13.035 0.600 1.00 83.38 258 LEU A CA 1
ATOM 2050 C C . LEU A 1 258 ? -4.132 12.968 2.085 1.00 83.38 258 LEU A C 1
ATOM 2052 O O . LEU A 1 258 ? -4.859 12.328 2.844 1.00 83.38 258 LEU A O 1
ATOM 2056 N N . LEU A 1 259 ? -3.074 13.653 2.515 1.00 86.75 259 LEU A N 1
ATOM 2057 C CA . LEU A 1 259 ? -2.704 13.727 3.923 1.00 86.75 259 LEU A CA 1
ATOM 2058 C C . LEU A 1 259 ? -3.848 14.308 4.765 1.00 86.75 259 LEU A C 1
ATOM 2060 O O . LEU A 1 259 ? -4.200 13.733 5.795 1.00 86.75 259 LEU A O 1
ATOM 2064 N N . ILE A 1 260 ? -4.467 15.403 4.312 1.00 88.69 260 ILE A N 1
ATOM 2065 C CA . ILE A 1 260 ? -5.614 16.020 4.993 1.00 88.69 260 ILE A CA 1
ATOM 2066 C C . ILE A 1 260 ? -6.778 15.028 5.095 1.00 88.69 260 ILE A C 1
ATOM 2068 O O . ILE A 1 260 ? -7.353 14.875 6.173 1.00 88.69 260 ILE A O 1
ATOM 2072 N N . VAL A 1 261 ? -7.102 14.319 4.009 1.00 90.38 261 VAL A N 1
ATOM 2073 C CA . VAL A 1 261 ? -8.183 13.320 3.991 1.00 90.38 261 VAL A CA 1
ATOM 2074 C C . VAL A 1 261 ? -7.903 12.172 4.964 1.00 90.38 261 VAL A C 1
ATOM 2076 O O . VAL A 1 261 ? -8.780 11.807 5.749 1.00 90.38 261 VAL A O 1
ATOM 2079 N N . VAL A 1 262 ? -6.684 11.627 4.965 1.00 90.06 262 VAL A N 1
ATOM 2080 C CA . VAL A 1 262 ? -6.283 10.543 5.875 1.00 90.06 262 VAL A CA 1
ATOM 2081 C C . VAL A 1 262 ? -6.373 10.998 7.332 1.00 90.06 262 VAL A C 1
ATOM 2083 O O . VAL A 1 262 ? -6.994 10.317 8.149 1.00 90.06 262 VAL A O 1
ATOM 2086 N N . LEU A 1 263 ? -5.823 12.169 7.667 1.00 90.38 263 LEU A N 1
ATOM 2087 C CA . LEU A 1 263 ? -5.881 12.714 9.026 1.00 90.38 263 LEU A CA 1
ATOM 2088 C C . LEU A 1 263 ? -7.324 12.979 9.474 1.00 90.38 263 LEU A C 1
ATOM 2090 O O . LEU A 1 263 ? -7.688 12.649 10.606 1.00 90.38 263 LEU A O 1
ATOM 2094 N N . ALA A 1 264 ? -8.162 13.517 8.586 1.00 91.62 264 ALA A N 1
ATOM 2095 C CA . ALA A 1 264 ? -9.575 13.750 8.859 1.00 91.62 264 ALA A CA 1
ATOM 2096 C C . ALA A 1 264 ? -10.328 12.438 9.123 1.00 91.62 264 ALA A C 1
ATOM 2098 O O . ALA A 1 264 ? -11.107 12.365 10.076 1.00 91.62 264 ALA A O 1
ATOM 2099 N N . MET A 1 265 ? -10.069 11.382 8.343 1.00 91.69 265 MET A N 1
ATOM 2100 C CA . MET A 1 265 ? -10.680 10.069 8.565 1.00 91.69 265 MET A CA 1
ATOM 2101 C C . MET A 1 265 ? -10.212 9.416 9.863 1.00 91.69 265 MET A C 1
ATOM 2103 O O . MET A 1 265 ? -11.051 8.932 10.620 1.00 91.69 265 MET A O 1
ATOM 2107 N N . ILE A 1 266 ? -8.913 9.447 10.173 1.00 90.81 266 ILE A N 1
ATOM 2108 C CA . ILE A 1 266 ? -8.388 8.940 11.451 1.00 90.81 266 ILE A CA 1
ATOM 2109 C C . ILE A 1 266 ? -9.063 9.672 12.619 1.00 90.81 266 ILE A C 1
ATOM 2111 O O . ILE A 1 266 ? -9.533 9.033 13.564 1.00 90.81 266 ILE A O 1
ATOM 2115 N N . TYR A 1 267 ? -9.179 11.002 12.541 1.00 89.25 267 TYR A N 1
ATOM 2116 C CA . TYR A 1 267 ? -9.866 11.798 13.558 1.00 89.25 267 TYR A CA 1
ATOM 2117 C C . TYR A 1 267 ? -11.356 11.446 13.672 1.00 89.25 267 TYR A C 1
ATOM 2119 O O . TYR A 1 267 ? -11.872 11.296 14.784 1.00 89.25 267 TYR A O 1
ATOM 2127 N N . ALA A 1 268 ? -12.051 11.280 12.544 1.00 88.31 268 ALA A N 1
ATOM 2128 C CA . ALA A 1 268 ? -13.460 10.902 12.508 1.00 88.31 268 ALA A CA 1
ATOM 2129 C C . ALA A 1 268 ? -13.688 9.510 13.115 1.00 88.31 268 ALA A C 1
ATOM 2131 O O . ALA A 1 268 ? -14.568 9.358 13.965 1.00 88.31 268 ALA A O 1
ATOM 2132 N N . ILE A 1 269 ? -12.859 8.522 12.760 1.00 86.56 269 ILE A N 1
ATOM 2133 C CA . ILE A 1 269 ? -12.883 7.168 13.328 1.00 86.56 269 ILE A CA 1
ATOM 2134 C C . ILE A 1 269 ? -12.627 7.230 14.834 1.00 86.56 269 ILE A C 1
ATOM 2136 O O . ILE A 1 269 ? -13.402 6.667 15.602 1.00 86.56 269 ILE A O 1
ATOM 2140 N N . TYR A 1 270 ? -11.618 7.979 15.286 1.00 85.12 270 TYR A N 1
ATOM 2141 C CA . TYR A 1 270 ? -11.341 8.161 16.713 1.00 85.12 270 TYR A CA 1
ATOM 2142 C C . TYR A 1 270 ? -12.535 8.770 17.468 1.00 85.12 270 TYR A C 1
ATOM 2144 O O . TYR A 1 270 ? -12.979 8.246 18.495 1.00 85.12 270 TYR A O 1
ATOM 2152 N N . ARG A 1 271 ? -13.103 9.868 16.951 1.00 83.44 271 ARG A N 1
ATOM 2153 C CA . ARG A 1 271 ? -14.316 10.499 17.499 1.00 83.44 271 ARG A CA 1
ATOM 2154 C C . ARG A 1 271 ? -15.489 9.528 17.527 1.00 83.44 271 ARG A C 1
ATOM 2156 O O . ARG A 1 271 ? -16.256 9.545 18.488 1.00 83.44 271 ARG A O 1
ATOM 2163 N N . TRP A 1 272 ? -15.642 8.705 16.498 1.00 78.94 272 TRP A N 1
ATOM 2164 C CA . TRP A 1 272 ? -16.761 7.785 16.366 1.00 78.94 272 TRP A CA 1
ATOM 2165 C C . TRP A 1 272 ? -16.642 6.557 17.266 1.00 78.94 272 TRP A C 1
ATOM 2167 O O . TRP A 1 272 ? -17.609 6.232 17.952 1.00 78.94 272 TRP A O 1
ATOM 2177 N N . MET A 1 273 ? -15.459 5.943 17.352 1.00 74.69 273 MET A N 1
ATOM 2178 C CA . MET A 1 273 ? -15.150 4.904 18.339 1.00 74.69 273 MET A CA 1
ATOM 2179 C C . MET A 1 273 ? -15.436 5.411 19.750 1.00 74.69 273 MET A C 1
ATOM 2181 O O . MET A 1 273 ? -15.986 4.690 20.572 1.00 74.69 273 MET A O 1
ATOM 2185 N N . ASN A 1 274 ? -15.146 6.687 20.012 1.00 71.62 274 ASN A N 1
ATOM 2186 C CA . ASN A 1 274 ? -15.536 7.317 21.262 1.00 71.62 274 ASN A CA 1
ATOM 2187 C C . ASN A 1 274 ? -17.056 7.525 21.371 1.00 71.62 274 ASN A C 1
ATOM 2189 O O . ASN A 1 274 ? -17.560 7.399 22.474 1.00 71.62 274 ASN A O 1
ATOM 2193 N N . ARG A 1 275 ? -17.794 7.819 20.285 1.00 66.56 275 ARG A N 1
ATOM 2194 C CA . ARG A 1 275 ? -19.262 8.024 20.276 1.00 66.56 275 ARG A CA 1
ATOM 2195 C C . ARG A 1 275 ? -20.091 6.749 20.457 1.00 66.56 275 ARG A C 1
ATOM 2197 O O . ARG A 1 275 ? -21.010 6.777 21.263 1.00 66.56 275 ARG A O 1
ATOM 2204 N N . LYS A 1 276 ? -19.789 5.652 19.749 1.00 54.59 276 LYS A N 1
ATOM 2205 C CA . LYS A 1 276 ? -20.528 4.370 19.868 1.00 54.59 276 LYS A CA 1
ATOM 2206 C C . LYS A 1 276 ? -20.469 3.760 21.273 1.00 54.59 276 LYS A C 1
ATOM 2208 O O . LYS A 1 276 ? -21.285 2.924 21.613 1.00 54.59 276 LYS A O 1
ATOM 2213 N N . VAL A 1 277 ? -19.534 4.216 22.098 1.00 48.47 277 VAL A N 1
ATOM 2214 C CA . VAL A 1 277 ? -19.411 3.852 23.515 1.00 48.47 277 VAL A CA 1
ATOM 2215 C C . VAL A 1 277 ? -20.452 4.562 24.409 1.00 48.47 277 VAL A C 1
ATOM 2217 O O . VAL A 1 277 ? -20.578 4.218 25.584 1.00 48.47 277 VAL A O 1
ATOM 2220 N N . TYR A 1 278 ? -21.188 5.550 23.881 1.00 38.69 278 TYR A N 1
ATOM 2221 C CA . TYR A 1 278 ? -22.230 6.312 24.589 1.00 38.69 278 TYR A CA 1
ATOM 2222 C C . TYR A 1 278 ? -23.673 5.918 24.218 1.00 38.69 278 TYR A C 1
ATOM 2224 O O . TYR A 1 278 ? -24.591 6.604 24.664 1.00 38.69 278 TYR A O 1
ATOM 2232 N N . GLY A 1 279 ? -23.864 4.885 23.391 1.00 37.41 279 GLY A N 1
ATOM 2233 C CA . GLY A 1 279 ? -25.177 4.330 23.040 1.00 37.41 279 GLY A CA 1
ATOM 2234 C C . GLY A 1 279 ? -25.487 3.081 23.843 1.00 37.41 279 GLY A C 1
ATOM 2235 O O . GLY A 1 279 ? -24.542 2.281 24.029 1.00 37.41 279 GLY A O 1
#

Secondary structure (DSSP, 8-state):
--HHHHHHHHHHHHHHHHHHHHHHT-EEE-TTS-EEEHHHHHHH--HHHHHHTGGGGSHHHHHHHGGG-HHHHHHHHHHHHHHHHHHHHHHHTSSSGGGGS-HHHHHHHHHHHHHHHHHHHHHHHHHHHHHHHHHHHHHS--B-TTTSSBPPHHHHHHHHHHHHHHHHHHHHHHHHHHHHHHHHH--HHHHHHHHHHHHHHHHHHHHHHHHHHHHHHTT---TTSGGGGGG-HHHHTT-SHHHHHHH---HHHHHHHHHHHHHHHHHHHHHHHHHHTT-

Radius of gyration: 21.14 Å; Cα contacts (8 Å, |Δi|>4): 271; chains: 1; bounding box: 53×35×65 Å

Mean predicted aligned error: 9.77 Å

Sequence (279 aa):
MKKINIEKTLMILISIAAYVVLCLFSPMEMPSGDKGTIMAVLCKYNKSELIGYGDFYSVGTILDSFRDMQWYVVLLPVIVSLYPIILMKEKFFSNSYYYRVTREGRKYYSGKTLVEAVGYTTAVNNLSLILFFIIICMKFPCIDILEGKEMSGSIYIVHMAKICLMTTLVSLLLLCISLVIMNISGDVFFAITLPMLICYIGYKVLNIHMIYIRKIYGMDFPNRVLRVEILNPAYLINADLAFENTFGVNVAVLYCALLIVVLAMIYAIYRWMNRKVYG